Protein AF-0000000067928770 (afdb_homodimer)

InterPro domains:
  IPR001451 Hexapeptide repeat [PF00132] (132-166)
  IPR011004 Trimeric LpxA-like superfamily [SSF51161] (8-183)
  IPR018357 Hexapeptide transferase, conserved site [PS00101] (140-168)
  IPR024688 Maltose/galactoside acetyltransferase domain [PF12464] (8-59)
  IPR024688 Maltose/galactoside acetyltransferase domain [SM01266] (6-60)
  IPR051159 Hexapeptide-repeat containing acetyltransferases [PTHR23416] (3-182)

Secondary structure (DSSP, 8-state):
-PPPHHHHHHTT--EES--HHHHHHHHHHHHHHHHHHHS-HHHH-SS-HHHHHHSSEE-TT-EEPSSEEESSSTTEEE-TT-EE-TTEEEE-SS-EEE-TT-EE-TT-EEE-EEE-SSHHHHHTTEEEE--EEE-TT-EE-TT-EE-TT-EE-TT-EEPTT-EE-S-B-TT-EEETTTTEE----/-PPPHHHHHHTT--EES--HHHHHHHHHHHHHHHHHHHS-HHHH-SS-HHHHHHSSEE-TT-EEPSSEEES-STTEEE-TT-EE-TTEEEE-SS-EEE-TT-EE-TT-EEE-EEE-SSHHHHHTTEEEE--EEE-TT-EE-TT-EE-TT-EE-TT-EEPTT-EE-S-B-TT-EEETTTTEEPP--

Sequence (370 aa):
MTASERMKMAAGEWYTCIDDELEALRVTARDAVFEHNSLPPRQRGNIAPALRTLLGAMGEGARIEAPFHCAYGFNLFLGEGVFLNAGCTILDTAPVRIGKGTLLGPNVQIYCAEHHREATGRLAGLEIAKAVTIGDNAWIGGSAVILAGVSIGEGAIVGAGAVVTRDVPANTTVIGNPARAVTPRMTASERMKMAAGEWYTCIDDELEALRVTARDAVFEHNSLPPRQRGNIAPALRTLLGAMGEGARIEAPFHCAYGFNLFLGEGVFLNAGCTILDTAPVRIGKGTLLGPNVQIYCAEHHREATGRLAGLEIAKAVTIGDNAWIGGSAVILAGVSIGEGAIVGAGAVVTRDVPANTTVIGNPARAVTPR

Radius of gyration: 20.77 Å; Cα contacts (8 Å, |Δi|>4): 1064; chains: 2; bounding box: 49×71×44 Å

Solvent-accessible surface area (backbone atoms only — not comparable to full-atom values): 16774 Å² total; per-residue (Å²): 130,82,72,51,50,65,55,24,27,74,68,45,32,77,22,42,68,78,34,71,71,56,46,54,44,30,51,55,20,48,52,21,36,48,51,37,54,66,40,56,59,87,77,21,56,44,54,21,69,60,40,57,70,40,29,58,37,73,28,66,74,35,31,53,38,62,47,52,47,52,43,41,35,48,28,35,31,37,22,39,45,17,35,36,33,38,48,25,36,35,38,30,58,20,50,33,39,38,23,36,46,17,38,35,30,39,39,24,34,38,38,11,60,44,66,41,89,48,66,70,41,40,75,61,30,29,28,33,25,26,43,30,39,36,26,38,33,18,38,36,27,34,45,16,35,41,38,50,52,25,39,36,24,37,37,14,33,37,33,56,55,10,31,37,82,58,65,41,59,59,64,38,47,30,37,23,72,70,42,39,72,66,68,82,126,126,83,72,50,48,63,55,24,28,72,69,46,32,77,21,43,68,79,34,72,69,56,45,53,44,31,50,53,20,44,49,21,37,48,50,37,52,66,41,56,62,88,75,20,58,44,55,22,68,60,39,55,70,39,31,57,39,73,28,67,74,35,32,50,37,58,46,49,46,53,43,38,35,48,28,36,31,38,22,38,46,16,36,38,32,38,48,26,35,36,39,31,59,20,49,33,40,37,24,37,51,16,38,36,31,40,37,26,34,39,37,11,61,45,66,40,86,49,50,71,41,40,70,60,29,28,31,33,24,28,42,31,40,36,27,38,46,19,38,38,25,34,45,17,35,40,37,52,53,27,39,37,23,38,46,14,35,38,32,58,54,11,29,36,81,58,65,38,58,58,63,36,47,28,37,43,54,67,41,39,72,65,68,83,126

Structure (mmCIF, N/CA/C/O backbone):
data_AF-0000000067928770-model_v1
#
loop_
_entity.id
_entity.type
_entity.pdbx_description
1 polymer 'Maltose O-acetyltransferase'
#
loop_
_atom_site.group_PDB
_atom_site.id
_atom_site.type_symbol
_atom_site.label_atom_id
_atom_site.label_alt_id
_atom_site.label_comp_id
_atom_site.label_asym_id
_atom_site.label_entity_id
_atom_site.label_seq_id
_atom_site.pdbx_PDB_ins_code
_atom_site.Cartn_x
_atom_site.Cartn_y
_atom_site.Cartn_z
_atom_site.occupancy
_atom_site.B_iso_or_equiv
_atom_site.auth_seq_id
_atom_site.auth_comp_id
_atom_site.auth_asym_id
_atom_site.auth_atom_id
_atom_site.pdbx_PDB_model_num
ATOM 1 N N . MET A 1 1 ? 1.891 38.344 20.547 1 54.12 1 MET A N 1
ATOM 2 C CA . MET A 1 1 ? 2.643 37.875 19.375 1 54.12 1 MET A CA 1
ATOM 3 C C . MET A 1 1 ? 1.834 36.875 18.562 1 54.12 1 MET A C 1
ATOM 5 O O . MET A 1 1 ? 1.218 35.969 19.125 1 54.12 1 MET A O 1
ATOM 9 N N . THR A 1 2 ? 1.458 37.375 17.297 1 76.12 2 THR A N 1
ATOM 10 C CA . THR A 1 2 ? 0.533 36.594 16.469 1 76.12 2 THR A CA 1
ATOM 11 C C . THR A 1 2 ? 1.085 35.188 16.219 1 76.12 2 THR A C 1
ATOM 13 O O . THR A 1 2 ? 2.293 35 16.047 1 76.12 2 THR A O 1
ATOM 16 N N . ALA A 1 3 ? 0.344 34.25 16.594 1 90.44 3 ALA A N 1
ATOM 17 C CA . ALA A 1 3 ? 0.774 32.844 16.484 1 90.44 3 ALA A CA 1
ATOM 18 C C . ALA A 1 3 ? 1.326 32.562 15.102 1 90.44 3 ALA A C 1
ATOM 20 O O . ALA A 1 3 ? 0.759 32.969 14.094 1 90.44 3 ALA A O 1
ATOM 21 N N . SER A 1 4 ? 2.561 32.062 15.016 1 95.69 4 SER A N 1
ATOM 22 C CA . SER A 1 4 ? 3.121 31.656 13.734 1 95.69 4 SER A CA 1
ATOM 23 C C . SER A 1 4 ? 2.205 30.656 13.023 1 95.69 4 SER A C 1
ATOM 25 O O . SER A 1 4 ? 1.282 30.109 13.633 1 95.69 4 SER A O 1
ATOM 27 N N . GLU A 1 5 ? 2.365 30.516 11.703 1 97.38 5 GLU A N 1
ATOM 28 C CA . GLU A 1 5 ? 1.559 29.547 10.961 1 97.38 5 GLU A CA 1
ATOM 29 C C . GLU A 1 5 ? 1.767 28.141 11.492 1 97.38 5 GLU A C 1
ATOM 31 O O . GLU A 1 5 ? 0.831 27.328 11.516 1 97.38 5 GLU A O 1
ATOM 36 N N . ARG A 1 6 ? 2.992 27.891 11.898 1 96.88 6 ARG A N 1
ATOM 37 C CA . ARG A 1 6 ? 3.27 26.578 12.492 1 96.88 6 ARG A CA 1
ATOM 38 C C . ARG A 1 6 ? 2.455 26.375 13.766 1 96.88 6 ARG A C 1
ATOM 40 O O . ARG A 1 6 ? 1.929 25.281 14 1 96.88 6 ARG A O 1
ATOM 47 N N . MET A 1 7 ? 2.395 27.359 14.625 1 97.44 7 MET A N 1
ATOM 48 C CA . MET A 1 7 ? 1.644 27.281 15.875 1 97.44 7 MET A CA 1
ATOM 49 C C . MET A 1 7 ? 0.156 27.078 15.602 1 97.44 7 MET A C 1
ATOM 51 O O . MET A 1 7 ? -0.503 26.297 16.281 1 97.44 7 MET A O 1
ATOM 55 N N . LYS A 1 8 ? -0.317 27.812 14.609 1 97.44 8 LYS A N 1
ATOM 56 C CA . LYS A 1 8 ? -1.713 27.641 14.219 1 97.44 8 LYS A CA 1
ATOM 57 C C . LYS A 1 8 ? -1.979 26.219 13.727 1 97.44 8 LYS A C 1
ATOM 59 O O . LYS A 1 8 ? -2.988 25.609 14.094 1 97.44 8 LYS A O 1
ATOM 64 N N . MET A 1 9 ? -1.079 25.703 12.852 1 97.5 9 MET A N 1
ATOM 65 C CA . MET A 1 9 ? -1.179 24.344 12.359 1 97.5 9 MET A CA 1
ATOM 66 C C . MET A 1 9 ? -1.264 23.344 13.516 1 97.5 9 MET A C 1
ATOM 68 O O . MET A 1 9 ? -2.154 22.5 13.547 1 97.5 9 MET A O 1
ATOM 72 N N . ALA A 1 10 ? -0.423 23.516 14.516 1 97.06 10 ALA A N 1
ATOM 73 C CA . ALA A 1 10 ? -0.341 22.594 15.648 1 97.06 10 ALA A CA 1
ATOM 74 C C . ALA A 1 10 ? -1.602 22.672 16.5 1 97.06 10 ALA A C 1
ATOM 76 O O . ALA A 1 10 ? -2.021 21.672 17.094 1 97.06 10 ALA A O 1
ATOM 77 N N . ALA A 1 11 ? -2.211 23.797 16.5 1 96.62 11 ALA A N 1
ATOM 78 C CA . ALA A 1 11 ? -3.371 24.031 17.359 1 96.62 11 ALA A CA 1
ATOM 79 C C . ALA A 1 11 ? -4.664 23.625 16.656 1 96.62 11 ALA A C 1
ATOM 81 O O . ALA A 1 11 ? -5.746 23.688 17.25 1 96.62 11 ALA A O 1
ATOM 82 N N . GLY A 1 12 ? -4.535 23.203 15.375 1 96.25 12 GLY A N 1
ATOM 83 C CA . GLY A 1 12 ? -5.727 22.844 14.617 1 96.25 12 GLY A CA 1
ATOM 84 C C . GLY A 1 12 ? -6.527 24.047 14.172 1 96.25 12 GLY A C 1
ATOM 85 O O . GLY A 1 12 ? -7.742 23.969 13.984 1 96.25 12 GLY A O 1
ATOM 86 N N . GLU A 1 13 ? -5.914 25.188 14.141 1 96.31 13 GLU A N 1
ATOM 87 C CA . GLU A 1 13 ? -6.523 26.422 13.648 1 96.31 13 GLU A CA 1
ATOM 88 C C . GLU A 1 13 ? -6.242 26.609 12.156 1 96.31 13 GLU A C 1
ATOM 90 O O . GLU A 1 13 ? -5.359 25.953 11.594 1 96.31 13 GLU A O 1
ATOM 95 N N . TRP A 1 14 ? -7.035 27.484 11.547 1 95.56 14 TRP A N 1
ATOM 96 C CA . TRP A 1 14 ? -6.746 27.828 10.164 1 95.56 14 TRP A CA 1
ATOM 97 C C . TRP A 1 14 ? -5.359 28.438 10.031 1 95.56 14 TRP A C 1
ATOM 99 O O . TRP A 1 14 ? -4.984 29.312 10.812 1 95.56 14 TRP A O 1
ATOM 109 N N . TYR A 1 15 ? -4.586 27.969 9.125 1 97.44 15 TYR A N 1
ATOM 110 C CA . TYR A 1 15 ? -3.25 28.469 8.812 1 97.44 15 TYR A CA 1
ATOM 111 C C . TYR A 1 15 ? -3.012 28.5 7.309 1 97.44 15 TYR A C 1
ATOM 113 O O . TYR A 1 15 ? -3.787 27.922 6.543 1 97.44 15 TYR A O 1
ATOM 121 N N . THR A 1 16 ? -2.041 29.266 6.863 1 97.06 16 THR A N 1
ATOM 122 C CA . THR A 1 16 ? -1.638 29.172 5.461 1 97.06 16 THR A CA 1
ATOM 123 C C . THR A 1 16 ? -0.44 28.25 5.301 1 97.06 16 THR A C 1
ATOM 125 O O . THR A 1 16 ? 0.526 28.328 6.062 1 97.06 16 THR A O 1
ATOM 128 N N . CYS A 1 17 ? -0.54 27.359 4.371 1 96.19 17 CYS A N 1
ATOM 129 C CA . CYS A 1 17 ? 0.546 26.406 4.137 1 96.19 17 CYS A CA 1
ATOM 130 C C . CYS A 1 17 ? 1.666 27.047 3.328 1 96.19 17 CYS A C 1
ATOM 132 O O . CYS A 1 17 ? 2.748 26.484 3.193 1 96.19 17 CYS A O 1
ATOM 134 N N . ILE A 1 18 ? 1.354 28.203 2.814 1 96.5 18 ILE A N 1
ATOM 135 C CA . ILE A 1 18 ? 2.369 28.984 2.123 1 96.5 18 ILE A CA 1
ATOM 136 C C . ILE A 1 18 ? 3.133 29.844 3.129 1 96.5 18 ILE A C 1
ATOM 138 O O . ILE A 1 18 ? 2.816 31.031 3.318 1 96.5 18 ILE A O 1
ATOM 142 N N . ASP A 1 19 ? 3.975 29.328 3.857 1 96.94 19 ASP A N 1
ATOM 143 C CA . ASP A 1 19 ? 4.738 29.922 4.957 1 96.94 19 ASP A CA 1
ATOM 144 C C . ASP A 1 19 ? 6.184 29.438 4.941 1 96.94 19 ASP A C 1
ATOM 146 O O . ASP A 1 19 ? 6.445 28.234 4.77 1 96.94 19 ASP A O 1
ATOM 150 N N . ASP A 1 20 ? 7.156 30.375 5.082 1 97.62 20 ASP A N 1
ATOM 151 C CA . ASP A 1 20 ? 8.578 30.062 4.949 1 97.62 20 ASP A CA 1
ATOM 152 C C . ASP A 1 20 ? 9.016 29.016 5.973 1 97.62 20 ASP A C 1
ATOM 154 O O . ASP A 1 20 ? 9.812 28.141 5.664 1 97.62 20 ASP A O 1
ATOM 158 N N . GLU A 1 21 ? 8.562 29.219 7.16 1 97.88 21 GLU A N 1
ATOM 159 C CA . GLU A 1 21 ? 8.922 28.266 8.203 1 97.88 21 GLU A CA 1
ATOM 160 C C . GLU A 1 21 ? 8.406 26.859 7.863 1 97.88 21 GLU A C 1
ATOM 162 O O . GLU A 1 21 ? 9.148 25.875 7.977 1 97.88 21 GLU A O 1
ATOM 167 N N . LEU A 1 22 ? 7.188 26.734 7.496 1 98.12 22 LEU A N 1
ATOM 168 C CA . LEU A 1 22 ? 6.59 25.453 7.137 1 98.12 22 LEU A CA 1
ATOM 169 C C . LEU A 1 22 ? 7.266 24.859 5.902 1 98.12 22 LEU A C 1
ATOM 171 O O . LEU A 1 22 ? 7.469 23.641 5.816 1 98.12 22 LEU A O 1
ATOM 175 N N . GLU A 1 23 ? 7.582 25.703 4.953 1 98.25 23 GLU A N 1
ATOM 176 C CA . GLU A 1 23 ? 8.297 25.25 3.764 1 98.25 23 GLU A CA 1
ATOM 177 C C . GLU A 1 23 ? 9.648 24.656 4.133 1 98.25 23 GLU A C 1
ATOM 179 O O . GLU A 1 23 ? 10.047 23.625 3.59 1 98.25 23 GLU A O 1
ATOM 184 N N . ALA A 1 24 ? 10.336 25.328 5.004 1 98.56 24 ALA A N 1
ATOM 185 C CA . ALA A 1 24 ? 11.641 24.828 5.438 1 98.56 24 ALA A CA 1
ATOM 186 C C . ALA A 1 24 ? 11.508 23.438 6.066 1 98.56 24 ALA A C 1
ATOM 188 O O . ALA A 1 24 ? 12.359 22.578 5.859 1 98.56 24 ALA A O 1
ATOM 189 N N . LEU A 1 25 ? 10.484 23.234 6.871 1 98.56 25 LEU A N 1
ATOM 190 C CA . LEU A 1 25 ? 10.227 21.938 7.488 1 98.56 25 LEU A CA 1
ATOM 191 C C . LEU A 1 25 ? 9.906 20.891 6.43 1 98.56 25 LEU A C 1
ATOM 193 O O . LEU A 1 25 ? 10.367 19.75 6.52 1 98.56 25 LEU A O 1
ATOM 197 N N . ARG A 1 26 ? 9.172 21.219 5.398 1 98.69 26 ARG A N 1
ATOM 198 C CA . ARG A 1 26 ? 8.82 20.281 4.332 1 98.69 26 ARG A CA 1
ATOM 199 C C . ARG A 1 26 ? 10.047 19.922 3.492 1 98.69 26 ARG A C 1
ATOM 201 O O . ARG A 1 26 ? 10.172 18.797 3.01 1 98.69 26 ARG A O 1
ATOM 208 N N . VAL A 1 27 ? 10.938 20.906 3.266 1 98.75 27 VAL A N 1
ATOM 209 C CA . VAL A 1 27 ? 12.172 20.656 2.533 1 98.75 27 VAL A CA 1
ATOM 210 C C . VAL A 1 27 ? 13.008 19.625 3.281 1 98.75 27 VAL A C 1
ATOM 212 O O . VAL A 1 27 ? 13.547 18.688 2.676 1 98.75 27 VAL A O 1
ATOM 215 N N . THR A 1 28 ? 13.078 19.797 4.629 1 98.75 28 THR A N 1
ATOM 216 C CA . THR A 1 28 ? 13.797 18.828 5.453 1 98.75 28 THR A CA 1
ATOM 217 C C . THR A 1 28 ? 13.195 17.438 5.297 1 98.75 28 THR A C 1
ATOM 219 O O . THR A 1 28 ? 13.93 16.453 5.16 1 98.75 28 THR A O 1
ATOM 222 N N . ALA A 1 29 ? 11.906 17.391 5.281 1 98.88 29 ALA A N 1
ATOM 223 C CA . ALA A 1 29 ? 11.211 16.109 5.129 1 98.88 29 ALA A CA 1
ATOM 224 C C . ALA A 1 29 ? 11.453 15.516 3.744 1 98.88 29 ALA A C 1
ATOM 226 O O . ALA A 1 29 ? 11.68 14.305 3.613 1 98.88 29 ALA A O 1
ATOM 227 N N . ARG A 1 30 ? 11.398 16.328 2.711 1 98.81 30 ARG A N 1
ATOM 228 C CA . ARG A 1 30 ? 11.625 15.859 1.35 1 98.81 30 ARG A CA 1
ATOM 229 C C . ARG A 1 30 ? 13.016 15.242 1.213 1 98.81 30 ARG A C 1
ATOM 231 O O . ARG A 1 30 ? 13.188 14.219 0.542 1 98.81 30 ARG A O 1
ATOM 238 N N . ASP A 1 31 ? 13.977 15.852 1.816 1 98.81 31 ASP A N 1
ATOM 239 C CA . ASP A 1 31 ? 15.336 15.328 1.779 1 98.81 31 ASP A CA 1
ATOM 240 C C . ASP A 1 31 ? 15.422 13.969 2.469 1 98.81 31 ASP A C 1
ATOM 242 O O . ASP A 1 31 ? 16.047 13.047 1.954 1 98.81 31 ASP A O 1
ATOM 246 N N . ALA A 1 32 ? 14.797 13.883 3.629 1 98.88 32 ALA A N 1
ATOM 247 C CA . ALA A 1 32 ? 14.805 12.625 4.379 1 98.88 32 ALA A CA 1
ATOM 248 C C . ALA A 1 32 ? 14.086 11.523 3.613 1 98.88 32 ALA A C 1
ATOM 250 O O . ALA A 1 32 ? 14.547 10.383 3.572 1 98.88 32 ALA A O 1
ATOM 251 N N . VAL A 1 33 ? 12.961 11.883 3.035 1 98.88 33 VAL A N 1
ATOM 252 C CA . VAL A 1 33 ? 12.18 10.938 2.244 1 98.88 33 VAL A CA 1
ATOM 253 C C . VAL A 1 33 ? 12.984 10.492 1.023 1 98.88 33 VAL A C 1
ATOM 255 O O . VAL A 1 33 ? 13 9.312 0.68 1 98.88 33 VAL A O 1
ATOM 258 N N . PHE A 1 34 ? 13.633 11.445 0.418 1 98.75 34 PHE A N 1
ATOM 259 C CA . PHE A 1 34 ? 14.469 11.125 -0.729 1 98.75 34 PHE A CA 1
ATOM 260 C C . PHE A 1 34 ? 15.555 10.125 -0.344 1 98.75 34 PHE A C 1
ATOM 262 O O . PHE A 1 34 ? 15.773 9.141 -1.05 1 98.75 34 PHE A O 1
ATOM 269 N N . GLU A 1 35 ? 16.234 10.352 0.708 1 98.69 35 GLU A N 1
ATOM 270 C CA . GLU A 1 35 ? 17.25 9.422 1.179 1 98.69 35 GLU A CA 1
ATOM 271 C C . GLU A 1 35 ? 16.656 8.031 1.398 1 98.69 35 GLU A C 1
ATOM 273 O O . GLU A 1 35 ? 17.219 7.031 0.958 1 98.69 35 GLU A O 1
ATOM 278 N N . HIS A 1 36 ? 15.547 7.977 2.084 1 98.75 36 HIS A N 1
ATOM 279 C CA . HIS A 1 36 ? 14.891 6.711 2.395 1 98.75 36 HIS A CA 1
ATOM 280 C C . HIS A 1 36 ? 14.578 5.93 1.123 1 98.75 36 HIS A C 1
ATOM 282 O O . HIS A 1 36 ? 14.82 4.727 1.054 1 98.75 36 HIS A O 1
ATOM 288 N N . ASN A 1 37 ? 14.125 6.605 0.149 1 98.31 37 ASN A N 1
ATOM 289 C CA . ASN A 1 37 ? 13.664 5.965 -1.077 1 98.31 37 ASN A CA 1
ATOM 290 C C . ASN A 1 37 ? 14.828 5.617 -2 1 98.31 37 ASN A C 1
ATOM 292 O O . ASN A 1 37 ? 14.695 4.766 -2.883 1 98.31 37 ASN A O 1
ATOM 296 N N . SER A 1 38 ? 15.953 6.281 -1.814 1 97.81 38 SER A N 1
ATOM 297 C CA . SER A 1 38 ? 17.062 6.141 -2.764 1 97.81 38 SER A CA 1
ATOM 298 C C . SER A 1 38 ? 18.125 5.184 -2.242 1 97.81 38 SER A C 1
ATOM 300 O O . SER A 1 38 ? 18.984 4.727 -3 1 97.81 38 SER A O 1
ATOM 302 N N . LEU A 1 39 ? 18.141 4.863 -0.967 1 97.75 39 LEU A N 1
ATOM 303 C CA . LEU A 1 39 ? 19.109 3.924 -0.405 1 97.75 39 LEU A CA 1
ATOM 304 C C . LEU A 1 39 ? 18.75 2.49 -0.784 1 97.75 39 LEU A C 1
ATOM 306 O O . LEU A 1 39 ? 17.578 2.104 -0.738 1 97.75 39 LEU A O 1
ATOM 310 N N . PRO A 1 40 ? 19.812 1.725 -1.185 1 97 40 PRO A N 1
ATOM 311 C CA . PRO A 1 40 ? 19.547 0.292 -1.327 1 97 40 PRO A CA 1
ATOM 312 C C . PRO A 1 40 ? 18.938 -0.322 -0.074 1 97 40 PRO A C 1
ATOM 314 O O . PRO A 1 40 ? 19.281 0.067 1.044 1 97 40 PRO A O 1
ATOM 317 N N . PRO A 1 41 ? 18.062 -1.306 -0.307 1 96.56 41 PRO A N 1
ATOM 318 C CA . PRO A 1 41 ? 17.297 -1.845 0.812 1 96.56 41 PRO A CA 1
ATOM 319 C C . PRO A 1 41 ? 18.172 -2.303 1.974 1 96.56 41 PRO A C 1
ATOM 321 O O . PRO A 1 41 ? 17.844 -2.059 3.137 1 96.56 41 PRO A O 1
ATOM 324 N N . ARG A 1 42 ? 19.25 -2.906 1.735 1 95.75 42 ARG A N 1
ATOM 325 C CA . ARG A 1 42 ? 20.109 -3.434 2.793 1 95.75 42 ARG A CA 1
ATOM 326 C C . ARG A 1 42 ? 20.781 -2.303 3.555 1 95.75 42 ARG A C 1
ATOM 328 O O . ARG A 1 42 ? 21.141 -2.463 4.723 1 95.75 42 ARG A O 1
ATOM 335 N N . GLN A 1 43 ? 21.016 -1.183 2.91 1 95.94 43 GLN A N 1
ATOM 336 C CA . GLN A 1 43 ? 21.594 -0.005 3.545 1 95.94 43 GLN A CA 1
ATOM 337 C C . GLN A 1 43 ? 20.531 0.817 4.262 1 95.94 43 GLN A C 1
ATOM 339 O O . GLN A 1 43 ? 20.797 1.417 5.305 1 95.94 43 GLN A O 1
ATOM 344 N N . ARG A 1 44 ? 19.328 0.857 3.729 1 97.12 44 ARG A N 1
ATOM 345 C CA . ARG A 1 44 ? 18.203 1.61 4.297 1 97.12 44 ARG A CA 1
ATOM 346 C C . ARG A 1 44 ? 17.812 1.052 5.656 1 97.12 44 ARG A C 1
ATOM 348 O O . ARG A 1 44 ? 17.516 1.811 6.586 1 97.12 44 ARG A O 1
ATOM 355 N N . GLY A 1 45 ? 17.828 -0.312 5.793 1 95.88 45 GLY A N 1
ATOM 356 C CA . GLY A 1 45 ? 17.266 -0.937 6.98 1 95.88 45 GLY A CA 1
ATOM 357 C C . GLY A 1 45 ? 15.766 -0.736 7.117 1 95.88 45 GLY A C 1
ATOM 358 O O . GLY A 1 45 ? 15.055 -0.62 6.113 1 95.88 45 GLY A O 1
ATOM 359 N N . ASN A 1 46 ? 15.352 -0.782 8.359 1 97.38 46 ASN A N 1
ATOM 360 C CA . ASN A 1 46 ? 13.922 -0.619 8.602 1 97.38 46 ASN A CA 1
ATOM 361 C C . ASN A 1 46 ? 13.445 0.783 8.227 1 97.38 46 ASN A C 1
ATOM 363 O O . ASN A 1 46 ? 12.352 0.948 7.684 1 97.38 46 ASN A O 1
ATOM 367 N N . ILE A 1 47 ? 14.219 1.761 8.555 1 98.44 47 ILE A N 1
ATOM 368 C CA . ILE A 1 47 ? 14 3.172 8.258 1 98.44 47 ILE A CA 1
ATOM 369 C C . ILE A 1 47 ? 15.344 3.877 8.078 1 98.44 47 ILE A C 1
ATOM 371 O O . ILE A 1 47 ? 16.25 3.703 8.898 1 98.44 47 ILE A O 1
ATOM 375 N N . ALA A 1 48 ? 15.477 4.668 7.027 1 98.56 48 ALA A N 1
ATOM 376 C CA . ALA A 1 48 ? 16.734 5.375 6.781 1 98.56 48 ALA A CA 1
ATOM 377 C C . ALA A 1 48 ? 17.031 6.352 7.914 1 98.56 48 ALA A C 1
ATOM 379 O O . ALA A 1 48 ? 16.125 6.914 8.523 1 98.56 48 ALA A O 1
ATOM 380 N N . PRO A 1 49 ? 18.312 6.648 8.164 1 98.06 49 PRO A N 1
ATOM 381 C CA . PRO A 1 49 ? 18.734 7.445 9.32 1 98.06 49 PRO A CA 1
ATOM 382 C C . PRO A 1 49 ? 18.094 8.828 9.352 1 98.06 49 PRO A C 1
ATOM 384 O O . PRO A 1 49 ? 17.594 9.266 10.391 1 98.06 49 PRO A O 1
ATOM 387 N N . ALA A 1 50 ? 18.078 9.516 8.211 1 98.56 50 ALA A N 1
ATOM 388 C CA . ALA A 1 50 ? 17.531 10.867 8.203 1 98.56 50 ALA A CA 1
ATOM 389 C C . ALA A 1 50 ? 16.047 10.859 8.523 1 98.56 50 ALA A C 1
ATOM 391 O O . ALA A 1 50 ? 15.547 11.734 9.242 1 98.56 50 ALA A O 1
ATOM 392 N N . LEU A 1 51 ? 15.281 9.883 7.984 1 98.75 51 LEU A N 1
ATOM 393 C CA . LEU A 1 51 ? 13.852 9.773 8.25 1 98.75 51 LEU A CA 1
ATOM 394 C C . LEU A 1 51 ? 13.602 9.375 9.703 1 98.75 51 LEU A C 1
ATOM 396 O O . LEU A 1 51 ? 12.703 9.922 10.352 1 98.75 51 LEU A O 1
ATOM 400 N N . ARG A 1 52 ? 14.391 8.492 10.172 1 98.38 52 ARG A N 1
ATOM 401 C CA . ARG A 1 52 ? 14.297 8.07 11.57 1 98.38 52 ARG A CA 1
ATOM 402 C C . ARG A 1 52 ? 14.445 9.258 12.516 1 98.38 52 ARG A C 1
ATOM 404 O O . ARG A 1 52 ? 13.695 9.383 13.484 1 98.38 52 ARG A O 1
ATOM 411 N N . THR A 1 53 ? 15.414 10.094 12.219 1 98.12 53 THR A N 1
ATOM 412 C CA . THR A 1 53 ? 15.695 11.258 13.039 1 98.12 53 THR A CA 1
ATOM 413 C C . THR A 1 53 ? 14.539 12.258 12.984 1 98.12 53 THR A C 1
ATOM 415 O O . THR A 1 53 ? 14.266 12.945 13.969 1 98.12 53 THR A O 1
ATOM 418 N N . LEU A 1 54 ? 13.852 12.258 11.922 1 98.38 54 LEU A N 1
ATOM 419 C CA . LEU A 1 54 ? 12.805 13.242 11.672 1 98.38 54 LEU A CA 1
ATOM 420 C C . LEU A 1 54 ? 11.508 12.844 12.375 1 98.38 54 LEU A C 1
ATOM 422 O O . LEU A 1 54 ? 10.719 13.703 12.758 1 98.38 54 LEU A O 1
ATOM 426 N N . LEU A 1 55 ? 11.219 11.531 12.539 1 98.75 55 LEU A N 1
ATOM 427 C CA . LEU A 1 55 ? 9.961 11.023 13.07 1 98.75 55 LEU A CA 1
ATOM 428 C C . LEU A 1 55 ? 9.758 11.469 14.516 1 98.75 55 LEU A C 1
ATOM 430 O O . LEU A 1 55 ? 10.719 11.578 15.273 1 98.75 55 LEU A O 1
ATOM 434 N N . GLY A 1 56 ? 8.477 11.719 14.844 1 98.69 56 GLY A N 1
ATOM 435 C CA . GLY A 1 56 ? 8.164 12.086 16.219 1 98.69 56 GLY A CA 1
ATOM 436 C C . GLY A 1 56 ? 8.484 10.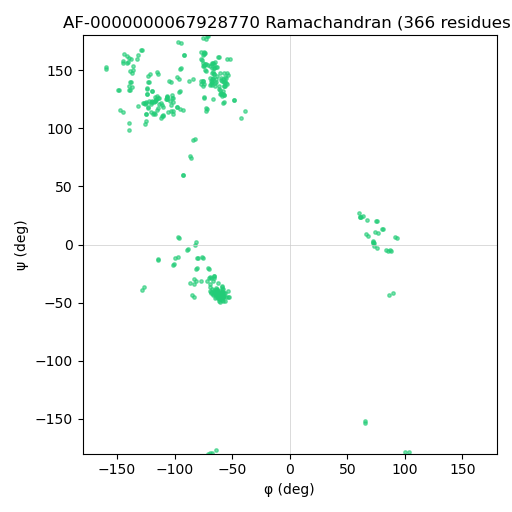992 17.219 1 98.69 56 GLY A C 1
ATOM 437 O O . GLY A 1 56 ? 8.906 11.273 18.328 1 98.69 56 GLY A O 1
ATOM 438 N N . ALA A 1 57 ? 8.195 9.797 16.797 1 98.38 57 ALA A N 1
ATOM 439 C CA . ALA A 1 57 ? 8.523 8.617 17.594 1 98.38 57 ALA A CA 1
ATOM 440 C C . ALA A 1 57 ? 8.555 7.359 16.734 1 98.38 57 ALA A C 1
ATOM 442 O O . ALA A 1 57 ? 7.883 7.297 15.703 1 98.38 57 ALA A O 1
ATOM 443 N N . MET A 1 58 ? 9.328 6.449 17.188 1 97.56 58 MET A N 1
ATOM 444 C CA . MET A 1 58 ? 9.445 5.156 16.516 1 97.56 58 MET A CA 1
ATOM 445 C C . MET A 1 58 ? 9.695 4.043 17.531 1 97.56 58 MET A C 1
ATOM 447 O O . MET A 1 58 ? 10.719 4.031 18.219 1 97.56 58 MET A O 1
ATOM 451 N N . GLY A 1 59 ? 8.758 3.195 17.594 1 97.94 59 GLY A N 1
ATOM 452 C CA . GLY A 1 59 ? 8.938 2.045 18.469 1 97.94 59 GLY A CA 1
ATOM 453 C C . GLY A 1 59 ? 9.883 1.009 17.891 1 97.94 59 GLY A C 1
ATOM 454 O O . GLY A 1 59 ? 10.164 1.012 16.688 1 97.94 59 GLY A O 1
ATOM 455 N N . GLU A 1 60 ? 10.352 0.134 18.75 1 97.38 60 GLU A N 1
ATOM 456 C CA . GLU A 1 60 ? 11.258 -0.938 18.344 1 97.38 60 GLU A CA 1
ATOM 457 C C . GLU A 1 60 ? 10.625 -1.808 17.266 1 97.38 60 GLU A C 1
ATOM 459 O O . GLU A 1 60 ? 9.453 -2.178 17.359 1 97.38 60 GLU A O 1
ATOM 464 N N . GLY A 1 61 ? 11.43 -2.043 16.203 1 96.69 61 GLY A N 1
ATOM 465 C CA . GLY A 1 61 ? 10.992 -2.975 15.18 1 96.69 61 GLY A CA 1
ATOM 466 C C . GLY A 1 61 ? 10.078 -2.34 14.148 1 96.69 61 GLY A C 1
ATOM 467 O O . GLY A 1 61 ? 9.617 -3.01 13.227 1 96.69 61 GLY A O 1
ATOM 468 N N . ALA A 1 62 ? 9.703 -1.08 14.32 1 98.19 62 ALA A N 1
ATOM 469 C CA . ALA A 1 62 ? 8.914 -0.396 13.297 1 98.19 62 ALA A CA 1
ATOM 470 C C . ALA A 1 62 ? 9.656 -0.367 11.961 1 98.19 62 ALA A C 1
ATOM 472 O O . ALA A 1 62 ? 10.883 -0.229 11.93 1 98.19 62 ALA A O 1
ATOM 473 N N . ARG A 1 63 ? 8.914 -0.554 10.938 1 98.12 63 ARG A N 1
ATOM 474 C CA . ARG A 1 63 ? 9.508 -0.622 9.602 1 98.12 63 ARG A CA 1
ATOM 475 C C . ARG A 1 63 ? 8.68 0.172 8.594 1 98.12 63 ARG A C 1
ATOM 477 O O . ARG A 1 63 ? 7.445 0.122 8.617 1 98.12 63 ARG A O 1
ATOM 484 N N . ILE A 1 64 ? 9.305 0.96 7.727 1 98.81 64 ILE A N 1
ATOM 485 C CA . ILE A 1 64 ? 8.711 1.665 6.594 1 98.81 64 ILE A CA 1
ATOM 486 C C . ILE A 1 64 ? 9.359 1.187 5.297 1 98.81 64 ILE A C 1
ATOM 488 O O . ILE A 1 64 ? 10.539 1.449 5.047 1 98.81 64 ILE A O 1
ATOM 492 N N . GLU A 1 65 ? 8.594 0.5 4.48 1 98.25 65 GLU A N 1
ATOM 493 C CA . GLU A 1 65 ? 9.078 0.072 3.172 1 98.25 65 GLU A CA 1
ATOM 494 C C . GLU A 1 65 ? 9.141 1.242 2.195 1 98.25 65 GLU A C 1
ATOM 496 O O . GLU A 1 65 ? 8.445 2.248 2.381 1 98.25 65 GLU A O 1
ATOM 501 N N . ALA A 1 66 ? 10.023 1.149 1.208 1 98 66 ALA A N 1
ATOM 502 C CA . ALA A 1 66 ? 10.117 2.139 0.137 1 98 66 ALA A CA 1
ATOM 503 C C . ALA A 1 66 ? 9.312 1.695 -1.085 1 98 66 ALA A C 1
ATOM 505 O O . ALA A 1 66 ? 9.203 0.499 -1.359 1 98 66 ALA A O 1
ATOM 506 N N . PRO A 1 67 ? 8.781 2.621 -1.887 1 98 67 PRO A N 1
ATOM 507 C CA . PRO A 1 67 ? 8.852 4.059 -1.613 1 98 67 PRO A CA 1
ATOM 508 C C . PRO A 1 67 ? 7.898 4.492 -0.5 1 98 67 PRO A C 1
ATOM 510 O O . PRO A 1 67 ? 7.008 3.732 -0.112 1 98 67 PRO A O 1
ATOM 513 N N . PHE A 1 68 ? 8.18 5.566 0.182 1 98.88 68 PHE A N 1
ATOM 514 C CA . PHE A 1 68 ? 7.383 6.203 1.223 1 98.88 68 PHE A CA 1
ATOM 515 C C . PHE A 1 68 ? 7.375 7.715 1.048 1 98.88 68 PHE A C 1
ATOM 517 O O . PHE A 1 68 ? 8.32 8.289 0.496 1 98.88 68 PHE A O 1
ATOM 524 N N . HIS A 1 69 ? 6.219 8.336 1.45 1 98.88 69 HIS A N 1
ATOM 525 C CA . HIS A 1 69 ? 6.164 9.797 1.433 1 98.88 69 HIS A CA 1
ATOM 526 C C . HIS A 1 69 ? 5.477 10.336 2.682 1 98.88 69 HIS A C 1
ATOM 528 O O . HIS A 1 69 ? 4.457 9.797 3.117 1 98.88 69 HIS A O 1
ATOM 534 N N . CYS A 1 70 ? 6.004 11.414 3.236 1 98.88 70 CYS A N 1
ATOM 535 C CA . CYS A 1 70 ? 5.32 12.203 4.258 1 98.88 70 CYS A CA 1
ATOM 536 C C . CYS A 1 70 ? 5.57 13.688 4.059 1 98.88 70 CYS A C 1
ATOM 538 O O . CYS A 1 70 ? 6.492 14.078 3.344 1 98.88 70 CYS A O 1
ATOM 540 N N . ALA A 1 71 ? 4.789 14.531 4.637 1 98.69 71 ALA A N 1
ATOM 541 C CA . ALA A 1 71 ? 4.883 15.977 4.445 1 98.69 71 ALA A CA 1
ATOM 542 C C . ALA A 1 71 ? 5.941 16.578 5.363 1 98.69 71 ALA A C 1
ATOM 544 O O . ALA A 1 71 ? 6.715 17.453 4.941 1 98.69 71 ALA A O 1
ATOM 545 N N . TYR A 1 72 ? 5.938 16.156 6.672 1 98.75 72 TYR A N 1
ATOM 546 C CA . TYR A 1 72 ? 6.797 16.812 7.656 1 98.75 72 TYR A CA 1
ATOM 547 C C . TYR A 1 72 ? 7.656 15.781 8.391 1 98.75 72 TYR A C 1
ATOM 549 O O . TYR A 1 72 ? 8.797 16.062 8.75 1 98.75 72 TYR A O 1
ATOM 557 N N . GLY A 1 73 ? 7.098 14.617 8.648 1 98.75 73 GLY A N 1
ATOM 558 C CA . GLY A 1 73 ? 7.816 13.57 9.359 1 98.75 73 GLY A CA 1
ATOM 559 C C . GLY A 1 73 ? 7.707 13.68 10.867 1 98.75 73 GLY A C 1
ATOM 560 O O . GLY A 1 73 ? 7.406 12.703 11.547 1 98.75 73 GLY A O 1
ATOM 561 N N . PHE A 1 74 ? 7.828 14.852 11.422 1 98.62 74 PHE A N 1
ATOM 5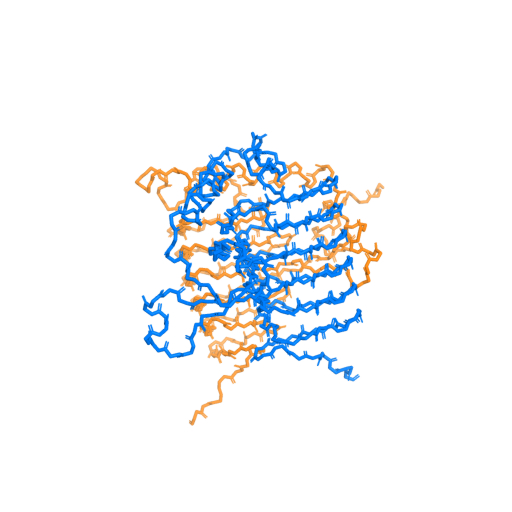62 C CA . PHE A 1 74 ? 7.938 15.016 12.867 1 98.62 74 PHE A CA 1
ATOM 563 C C . PHE A 1 74 ? 6.586 14.812 13.539 1 98.62 74 PHE A C 1
ATOM 565 O O . PHE A 1 74 ? 6.512 14.672 14.758 1 98.62 74 PHE A O 1
ATOM 572 N N . ASN A 1 75 ? 5.48 14.75 12.781 1 98.81 75 ASN A N 1
ATOM 573 C CA . ASN A 1 75 ? 4.156 14.492 13.336 1 98.81 75 ASN A CA 1
ATOM 574 C C . ASN A 1 75 ? 3.779 13.016 13.227 1 98.81 75 ASN A C 1
ATOM 576 O O . ASN A 1 75 ? 2.646 12.641 13.531 1 98.81 75 ASN A O 1
ATOM 580 N N . LEU A 1 76 ? 4.68 12.172 12.789 1 98.88 76 LEU A N 1
ATOM 581 C CA . LEU A 1 76 ? 4.43 10.742 12.641 1 98.88 76 LEU A CA 1
ATOM 582 C C . LEU A 1 76 ? 4.965 9.977 13.844 1 98.88 76 LEU A C 1
ATOM 584 O O . LEU A 1 76 ? 6.164 10.031 14.141 1 98.88 76 LEU A O 1
ATOM 588 N N . PHE A 1 77 ? 4.113 9.305 14.562 1 98.94 77 PHE A N 1
ATOM 589 C CA . PHE A 1 77 ? 4.438 8.508 15.734 1 98.94 77 PHE A CA 1
ATOM 590 C C . PHE A 1 77 ? 4.102 7.035 15.5 1 98.94 77 PHE A C 1
ATOM 592 O O . PHE A 1 77 ? 2.93 6.672 15.414 1 98.94 77 PHE A O 1
ATOM 599 N N . LEU A 1 78 ? 5.105 6.199 15.43 1 98.88 78 LEU A N 1
ATOM 600 C CA . LEU A 1 78 ? 4.945 4.773 15.164 1 98.88 78 LEU A CA 1
ATOM 601 C C . LEU A 1 78 ? 5.184 3.959 16.438 1 98.88 78 LEU A C 1
ATOM 603 O O . LEU A 1 78 ? 6.207 4.129 17.094 1 98.88 78 LEU A O 1
ATOM 607 N N . GLY A 1 79 ? 4.223 3.094 16.75 1 98.62 79 GLY A N 1
ATOM 608 C CA . GLY A 1 79 ? 4.398 2.176 17.859 1 98.62 79 GLY A CA 1
ATOM 609 C C . GLY A 1 79 ? 5.332 1.024 17.547 1 98.62 79 GLY A C 1
ATOM 610 O O . GLY A 1 79 ? 5.859 0.933 16.438 1 98.62 79 GLY A O 1
ATOM 611 N N . GLU A 1 80 ? 5.559 0.162 18.562 1 98.06 80 GLU A N 1
ATOM 612 C CA . GLU A 1 80 ? 6.406 -1.02 18.438 1 98.06 80 GLU A CA 1
ATOM 613 C C . GLU A 1 80 ? 5.871 -1.964 17.359 1 98.06 80 GLU A C 1
ATOM 615 O O . GLU A 1 80 ? 4.676 -2.258 17.312 1 98.06 80 GLU A O 1
ATOM 620 N N . GLY A 1 81 ? 6.734 -2.361 16.469 1 96.69 81 GLY A N 1
ATOM 621 C CA . GLY A 1 81 ? 6.395 -3.408 15.508 1 96.69 81 GLY A CA 1
ATOM 622 C C . GLY A 1 81 ? 5.461 -2.936 14.414 1 96.69 81 GLY A C 1
ATOM 623 O O . GLY A 1 81 ? 4.91 -3.748 13.672 1 96.69 81 GLY A O 1
ATOM 624 N N . VAL A 1 82 ? 5.207 -1.633 14.281 1 98.31 82 VAL A N 1
ATOM 625 C CA . VAL A 1 82 ? 4.383 -1.099 13.203 1 98.31 82 VAL A CA 1
ATOM 626 C C . VAL A 1 82 ? 5.062 -1.355 11.859 1 98.31 82 VAL A C 1
ATOM 628 O O . VAL A 1 82 ? 6.285 -1.263 11.742 1 98.31 82 VAL A O 1
ATOM 631 N N . PHE A 1 83 ? 4.234 -1.708 10.938 1 97.81 83 PHE A N 1
ATOM 632 C CA . PHE A 1 83 ? 4.758 -1.981 9.602 1 97.81 83 PHE A CA 1
ATOM 633 C C . PHE A 1 83 ? 3.998 -1.188 8.547 1 97.81 83 PHE A C 1
ATOM 635 O O . PHE A 1 83 ? 2.771 -1.278 8.461 1 97.81 83 PHE A O 1
ATOM 642 N N . LEU A 1 84 ? 4.699 -0.358 7.781 1 98.81 84 LEU A N 1
ATOM 643 C CA . LEU A 1 84 ? 4.168 0.288 6.586 1 98.81 84 LEU A CA 1
ATOM 644 C C . LEU A 1 84 ? 4.734 -0.358 5.324 1 98.81 84 LEU A C 1
ATOM 646 O O . LEU A 1 84 ? 5.934 -0.249 5.051 1 98.81 84 LEU A O 1
ATOM 650 N N . ASN A 1 85 ? 3.871 -1.004 4.547 1 98.56 85 ASN A N 1
ATOM 651 C CA . ASN A 1 85 ? 4.297 -1.593 3.281 1 98.56 85 ASN A CA 1
ATOM 652 C C . ASN A 1 85 ? 4.637 -0.52 2.252 1 98.56 85 ASN A C 1
ATOM 654 O O . ASN A 1 85 ? 4.633 0.672 2.564 1 98.56 85 ASN A O 1
ATOM 658 N N . ALA A 1 86 ? 5.012 -0.866 1.074 1 98.5 86 ALA A N 1
ATOM 659 C CA . ALA A 1 86 ? 5.531 0.022 0.038 1 98.5 86 ALA A CA 1
ATOM 660 C C . ALA A 1 86 ? 4.449 0.972 -0.465 1 98.5 86 ALA A C 1
ATOM 662 O O . ALA A 1 86 ? 3.291 0.574 -0.626 1 98.5 86 ALA A O 1
ATOM 663 N N . GLY A 1 87 ? 4.824 2.199 -0.695 1 98.69 87 GLY A N 1
ATOM 664 C CA . GLY A 1 87 ? 3.969 3.131 -1.415 1 98.69 87 GLY A CA 1
ATOM 665 C C . GLY A 1 87 ? 3.064 3.939 -0.503 1 98.69 87 GLY A C 1
ATOM 666 O O . GLY A 1 87 ? 2.236 4.719 -0.976 1 98.69 87 GLY A O 1
ATOM 667 N N . CYS A 1 88 ? 3.209 3.846 0.79 1 98.88 88 CYS A N 1
ATOM 668 C CA . CYS A 1 88 ? 2.363 4.602 1.707 1 98.88 88 CYS A CA 1
ATOM 669 C C . CYS A 1 88 ? 2.668 6.094 1.625 1 98.88 88 CYS A C 1
ATOM 671 O O . CYS A 1 88 ? 3.811 6.488 1.389 1 98.88 88 CYS A O 1
ATOM 673 N N . THR A 1 89 ? 1.642 6.902 1.749 1 98.94 89 THR A N 1
ATOM 674 C CA . THR A 1 89 ? 1.719 8.359 1.778 1 98.94 89 THR A CA 1
ATOM 675 C C . THR A 1 89 ? 1.01 8.914 3.012 1 98.94 89 THR A C 1
ATOM 677 O O . THR A 1 89 ? -0.186 8.68 3.203 1 98.94 89 THR A O 1
ATOM 680 N N . ILE A 1 90 ? 1.738 9.656 3.848 1 98.94 90 ILE A N 1
ATOM 681 C CA . ILE A 1 90 ? 1.154 10.242 5.051 1 98.94 90 ILE A CA 1
ATOM 682 C C . ILE A 1 90 ? 1.396 11.75 5.062 1 98.94 90 ILE A C 1
ATOM 684 O O . ILE A 1 90 ? 2.529 12.203 5.25 1 98.94 90 ILE A O 1
ATOM 688 N N . LEU A 1 91 ? 0.356 12.492 4.797 1 98.81 91 LEU A N 1
ATOM 689 C CA . LEU A 1 91 ? 0.438 13.945 4.93 1 98.81 91 LEU A CA 1
ATOM 690 C C . LEU A 1 91 ? 0.192 14.367 6.375 1 98.81 91 LEU A C 1
ATOM 692 O O . LEU A 1 91 ? -0.938 14.695 6.746 1 98.81 91 LEU A O 1
ATOM 696 N N . ASP A 1 92 ? 1.25 14.438 7.121 1 98.75 92 ASP A N 1
ATOM 697 C CA . ASP A 1 92 ? 1.217 14.578 8.57 1 98.75 92 ASP A CA 1
ATOM 698 C C . ASP A 1 92 ? 1.272 16.047 8.984 1 98.75 92 ASP A C 1
ATOM 700 O O . ASP A 1 92 ? 2.104 16.438 9.812 1 98.75 92 ASP A O 1
ATOM 704 N N . THR A 1 93 ? 0.272 16.859 8.539 1 98.62 93 THR A N 1
ATOM 705 C CA . THR A 1 93 ? 0.15 18.234 8.977 1 98.62 93 THR A CA 1
ATOM 706 C C . THR A 1 93 ? -0.295 18.297 10.438 1 98.62 93 THR A C 1
ATOM 708 O O . THR A 1 93 ? -0.179 19.344 11.078 1 98.62 93 THR A O 1
ATOM 711 N N . ALA A 1 94 ? -0.855 17.312 10.984 1 98.81 94 ALA A N 1
ATOM 712 C CA . ALA A 1 94 ? -1.193 17.062 12.383 1 98.81 94 ALA A CA 1
ATOM 713 C C . ALA A 1 94 ? -0.692 15.695 12.836 1 98.81 94 ALA A C 1
ATOM 715 O O . ALA A 1 94 ? -0.255 14.891 12.008 1 98.81 94 ALA A O 1
ATOM 716 N N . PRO A 1 95 ? -0.686 15.414 14.172 1 98.88 95 PRO A N 1
ATOM 717 C CA . PRO A 1 95 ? -0.165 14.133 14.656 1 98.88 95 PRO A CA 1
ATOM 718 C C . PRO A 1 95 ? -0.883 12.93 14.039 1 98.88 95 PRO A C 1
ATOM 720 O O . PRO A 1 95 ? -2.115 12.906 13.984 1 98.88 95 PRO A O 1
ATOM 723 N N . VAL A 1 96 ? -0.119 12.031 13.523 1 98.94 96 VAL A N 1
ATOM 724 C CA . VAL A 1 96 ? -0.547 10.703 13.109 1 98.94 96 VAL A CA 1
ATOM 725 C C . VAL A 1 96 ? 0.058 9.648 14.039 1 98.94 96 VAL A C 1
ATOM 727 O O . VAL A 1 96 ? 1.273 9.438 14.039 1 98.94 96 VAL A O 1
ATOM 730 N N . ARG A 1 97 ? -0.743 9.023 14.828 1 98.94 97 ARG A N 1
ATOM 731 C CA . ARG A 1 97 ? -0.293 8.016 15.789 1 98.94 97 ARG A CA 1
ATOM 732 C C . ARG A 1 97 ? -0.748 6.621 15.367 1 98.94 97 ARG A C 1
ATOM 734 O O . ARG A 1 97 ? -1.946 6.371 15.227 1 98.94 97 ARG A O 1
ATOM 741 N N . ILE A 1 98 ? 0.151 5.801 15.133 1 98.94 98 ILE A N 1
ATOM 742 C CA . ILE A 1 98 ? -0.115 4.422 14.742 1 98.94 98 ILE A CA 1
ATOM 743 C C . ILE A 1 98 ? 0.324 3.473 15.859 1 98.94 98 ILE A C 1
ATOM 745 O O . ILE A 1 98 ? 1.504 3.426 16.219 1 98.94 98 ILE A O 1
ATOM 749 N N . GLY A 1 99 ? -0.585 2.729 16.328 1 98.75 99 GLY A N 1
ATOM 750 C CA . GLY A 1 99 ? -0.383 1.913 17.516 1 98.75 99 GLY A CA 1
ATOM 751 C C . GLY A 1 99 ? 0.483 0.694 17.266 1 98.75 99 GLY A C 1
ATOM 752 O O . GLY A 1 99 ? 0.683 0.295 16.125 1 98.75 99 GLY A O 1
ATOM 753 N N . LYS A 1 100 ? 0.929 0.116 18.359 1 97.94 100 LYS A N 1
ATOM 754 C CA . LYS A 1 100 ? 1.816 -1.043 18.328 1 97.94 100 LYS A CA 1
ATOM 755 C C . LYS A 1 100 ? 1.202 -2.184 17.531 1 97.94 100 LYS A C 1
ATOM 757 O O . LYS A 1 100 ? -0.006 -2.42 17.594 1 97.94 100 LYS A O 1
ATOM 762 N N . GLY A 1 101 ? 2.016 -2.887 16.766 1 96.94 101 GLY A N 1
ATOM 763 C CA . GLY A 1 101 ? 1.622 -4.102 16.062 1 96.94 101 GLY A CA 1
ATOM 764 C C . GLY A 1 101 ? 0.707 -3.844 14.883 1 96.94 101 GLY A C 1
ATOM 765 O O . GLY A 1 101 ? 0.233 -4.785 14.242 1 96.94 101 GLY A O 1
ATOM 766 N N . THR A 1 102 ? 0.426 -2.59 14.578 1 98.25 102 THR A N 1
ATOM 767 C CA . THR A 1 102 ? -0.476 -2.242 13.484 1 98.25 102 THR A CA 1
ATOM 768 C C . THR A 1 102 ? 0.223 -2.4 12.141 1 98.25 102 THR A C 1
ATOM 770 O O . THR A 1 102 ? 1.396 -2.053 11.992 1 98.25 102 THR A O 1
ATOM 773 N N . LEU A 1 103 ? -0.5 -2.947 11.18 1 98 103 LEU A N 1
ATOM 774 C CA . LEU A 1 103 ? 0.019 -3.23 9.844 1 98 103 LEU A CA 1
ATOM 775 C C . LEU A 1 103 ? -0.714 -2.408 8.789 1 98 103 LEU A C 1
ATOM 777 O O . LEU A 1 103 ? -1.945 -2.424 8.727 1 98 103 LEU A O 1
ATOM 781 N N . LEU A 1 104 ? 0.013 -1.65 7.988 1 98.69 104 LEU A N 1
ATOM 782 C CA . LEU A 1 104 ? -0.522 -0.989 6.805 1 98.69 104 LEU A CA 1
ATOM 783 C C . LEU A 1 104 ? -0.091 -1.716 5.535 1 98.69 104 LEU A C 1
ATOM 785 O O . LEU A 1 104 ? 1.104 -1.905 5.297 1 98.69 104 LEU A O 1
ATOM 789 N N . GLY A 1 105 ? -1.032 -2.145 4.719 1 98.44 105 GLY A N 1
ATOM 790 C CA . GLY A 1 105 ? -0.727 -2.682 3.402 1 98.44 105 GLY A CA 1
ATOM 791 C C . GLY A 1 105 ? -0.111 -1.657 2.469 1 98.44 105 GLY A C 1
ATOM 792 O O . GLY A 1 105 ? 0.163 -0.525 2.873 1 98.44 105 GLY A O 1
ATOM 793 N N . PRO A 1 106 ? 0.126 -2.096 1.222 1 98.75 106 PRO A N 1
ATOM 794 C CA . PRO A 1 106 ? 0.755 -1.185 0.262 1 98.75 106 PRO A CA 1
ATOM 795 C C . PRO A 1 106 ? -0.143 -0.007 -0.109 1 98.75 106 PRO A C 1
ATOM 797 O O . PRO A 1 106 ? -1.367 -0.148 -0.148 1 98.75 106 PRO A O 1
ATOM 800 N N . ASN A 1 107 ? 0.468 1.156 -0.396 1 98.81 107 ASN A N 1
ATOM 801 C CA . ASN A 1 107 ? -0.186 2.314 -0.994 1 98.81 107 ASN A CA 1
ATOM 802 C C . ASN A 1 107 ? -1.308 2.846 -0.106 1 98.81 107 ASN A C 1
ATOM 804 O O . ASN A 1 107 ? -2.271 3.436 -0.6 1 98.81 107 ASN A O 1
ATOM 808 N N . VAL A 1 108 ? -1.271 2.578 1.205 1 98.94 108 VAL A N 1
ATOM 809 C CA . VAL A 1 108 ? -2.188 3.213 2.146 1 98.94 108 VAL A CA 1
ATOM 810 C C . VAL A 1 108 ? -1.882 4.707 2.236 1 98.94 108 VAL A C 1
ATOM 812 O O . VAL A 1 108 ? -0.718 5.113 2.211 1 98.94 108 VAL A O 1
ATOM 815 N N . GLN A 1 109 ? -2.934 5.492 2.301 1 98.94 109 GLN A N 1
ATOM 816 C CA . GLN A 1 109 ? -2.787 6.941 2.371 1 98.94 109 GLN A CA 1
ATOM 817 C C . GLN A 1 109 ? -3.502 7.508 3.594 1 98.94 109 GLN A C 1
ATOM 819 O O . GLN A 1 109 ? -4.621 7.102 3.91 1 98.94 109 GLN A O 1
ATOM 824 N N . ILE A 1 110 ? -2.84 8.422 4.348 1 98.94 110 ILE A N 1
ATOM 825 C CA . ILE A 1 110 ? -3.408 9.125 5.492 1 98.94 110 ILE A CA 1
ATOM 826 C C . ILE A 1 110 ? -3.27 10.633 5.297 1 98.94 110 ILE A C 1
ATOM 828 O O . ILE A 1 110 ? -2.158 11.148 5.137 1 98.94 110 ILE A O 1
ATOM 832 N N . TYR A 1 111 ? -4.367 11.359 5.309 1 98.75 111 TYR A N 1
ATOM 833 C CA . TYR A 1 111 ? -4.383 12.805 5.113 1 98.75 111 TYR A CA 1
ATOM 834 C C . TYR A 1 111 ? -4.891 13.523 6.359 1 98.75 111 TYR A C 1
ATOM 836 O O . TYR A 1 111 ? -6.035 13.32 6.777 1 98.75 111 TYR A O 1
ATOM 844 N N . CYS A 1 112 ? -4.121 14.43 6.867 1 98.69 112 CYS A N 1
ATOM 845 C CA . CYS A 1 112 ? -4.531 15.172 8.055 1 98.69 112 CYS A CA 1
ATOM 846 C C . CYS A 1 112 ? -5.078 16.547 7.672 1 98.69 112 CYS A C 1
ATOM 848 O O . CYS A 1 112 ? -5.672 17.234 8.508 1 98.69 112 CYS A O 1
ATOM 850 N N . ALA A 1 113 ? -4.906 16.953 6.449 1 97.12 113 ALA A N 1
ATOM 851 C CA . ALA A 1 113 ? -5.238 18.312 6.062 1 97.12 113 ALA A CA 1
ATOM 852 C C . ALA A 1 113 ? -6.621 18.375 5.418 1 97.12 113 ALA A C 1
ATOM 854 O O . ALA A 1 113 ? -7.023 17.469 4.699 1 97.12 113 ALA A O 1
ATOM 855 N N . GLU A 1 114 ? -7.316 19.422 5.668 1 95.88 114 GLU A N 1
ATOM 856 C CA . GLU A 1 114 ? -8.492 19.875 4.926 1 95.88 114 GLU A CA 1
ATOM 857 C C . GLU A 1 114 ? -8.305 21.297 4.41 1 95.88 114 GLU A C 1
ATOM 859 O O . GLU A 1 114 ? -8.078 22.219 5.195 1 95.88 114 GLU A O 1
ATOM 864 N N . HIS A 1 115 ? -8.344 21.406 3.09 1 95.38 115 HIS A N 1
ATOM 865 C CA . HIS A 1 115 ? -8.211 22.734 2.504 1 95.38 115 HIS A CA 1
ATOM 866 C C . HIS A 1 115 ? -9.516 23.516 2.623 1 95.38 115 HIS A C 1
ATOM 868 O O . HIS A 1 115 ? -10.586 22.938 2.777 1 95.38 115 HIS A O 1
ATOM 874 N N . HIS A 1 116 ? -9.359 24.781 2.518 1 92.69 116 HIS A N 1
ATOM 875 C CA . HIS A 1 116 ? -10.539 25.641 2.559 1 92.69 116 HIS A CA 1
ATOM 876 C C . HIS A 1 116 ? -11.508 25.312 1.432 1 92.69 116 HIS A C 1
ATOM 878 O O . HIS A 1 116 ? -11.086 25.031 0.306 1 92.69 116 HIS A O 1
ATOM 884 N N . ARG A 1 117 ? -12.773 25.359 1.729 1 91.56 117 ARG A N 1
ATOM 885 C CA . ARG A 1 117 ? -13.789 24.922 0.772 1 91.56 117 ARG A CA 1
ATOM 886 C C . ARG A 1 117 ? -13.922 25.922 -0.369 1 91.56 117 ARG A C 1
ATOM 888 O O . ARG A 1 117 ? -14.188 25.547 -1.509 1 91.56 117 ARG A O 1
ATOM 895 N N . GLU A 1 118 ? -13.664 27.188 -0.009 1 94.19 118 GLU A N 1
ATOM 896 C CA . GLU A 1 118 ? -13.75 28.234 -1.031 1 94.19 118 GLU A CA 1
ATOM 897 C C . GLU A 1 118 ? -12.422 28.391 -1.773 1 94.19 118 GLU A C 1
ATOM 899 O O . GLU A 1 118 ? -11.352 28.328 -1.163 1 94.19 118 GLU A O 1
ATOM 904 N N . ALA A 1 119 ? -12.531 28.594 -3.002 1 95 119 ALA A N 1
ATOM 905 C CA . ALA A 1 119 ? -11.359 28.672 -3.863 1 95 119 ALA A CA 1
ATOM 906 C C . ALA A 1 119 ? -10.406 29.781 -3.402 1 95 119 ALA A C 1
ATOM 908 O O . ALA A 1 119 ? -9.188 29.609 -3.453 1 95 119 ALA A O 1
ATOM 909 N N . THR A 1 120 ? -10.992 30.922 -2.953 1 92.19 120 THR A N 1
ATOM 910 C CA . THR A 1 120 ? -10.164 32.031 -2.529 1 92.19 120 THR A CA 1
ATOM 911 C C . THR A 1 120 ? -9.297 31.656 -1.338 1 92.19 120 THR A C 1
ATOM 913 O O . THR A 1 120 ? -8.125 32.031 -1.264 1 92.19 120 THR A O 1
ATOM 916 N N . GLY A 1 121 ? -9.898 30.953 -0.466 1 92.75 121 GLY A N 1
ATOM 917 C CA . GLY A 1 121 ? -9.141 30.469 0.674 1 92.75 121 GLY A CA 1
ATOM 918 C C . GLY A 1 121 ? -8.062 29.484 0.29 1 92.75 121 GLY A C 1
ATOM 919 O O . GLY A 1 121 ? -6.945 29.531 0.821 1 92.75 121 GLY A O 1
ATOM 920 N N . ARG A 1 122 ? -8.383 28.578 -0.655 1 93.25 122 ARG A N 1
ATOM 921 C CA . ARG A 1 122 ? -7.402 27.594 -1.125 1 93.25 122 ARG A CA 1
ATOM 922 C C . ARG A 1 122 ? -6.238 28.297 -1.824 1 93.25 122 ARG A C 1
ATOM 924 O O . ARG A 1 122 ? -5.082 27.906 -1.647 1 93.25 122 ARG A O 1
ATOM 931 N N . LEU A 1 123 ? -6.512 29.281 -2.592 1 93.75 123 LEU A N 1
ATOM 932 C CA . LEU A 1 123 ? -5.477 30.047 -3.289 1 93.75 123 LEU A CA 1
ATOM 933 C C . LEU A 1 123 ? -4.551 30.734 -2.295 1 93.75 123 LEU A C 1
ATOM 935 O O . LEU A 1 123 ? -3.357 30.891 -2.559 1 93.75 123 LEU A O 1
ATOM 939 N N . ALA A 1 124 ? -5.207 31.094 -1.178 1 94.5 124 ALA A N 1
ATOM 940 C CA . ALA A 1 124 ? -4.43 31.75 -0.128 1 94.5 124 ALA A CA 1
ATOM 941 C C . ALA A 1 124 ? -3.672 30.734 0.713 1 94.5 124 ALA A C 1
ATOM 943 O O . ALA A 1 124 ? -2.945 31.094 1.641 1 94.5 124 ALA A O 1
ATOM 944 N N . GLY A 1 125 ? -3.783 29.453 0.371 1 96.56 125 GLY A N 1
ATOM 945 C CA . GLY A 1 125 ? -3.074 28.391 1.072 1 96.56 125 GLY A CA 1
ATOM 946 C C . GLY A 1 125 ? -3.74 27.984 2.375 1 96.56 125 GLY A C 1
ATOM 947 O O . GLY A 1 125 ? -3.131 27.312 3.207 1 96.56 125 GLY A O 1
ATOM 948 N N . LEU A 1 126 ? -4.953 28.375 2.639 1 96.06 126 LEU A N 1
ATOM 949 C CA . LEU A 1 126 ? -5.613 28.141 3.92 1 96.06 126 LEU A CA 1
ATOM 950 C C . LEU A 1 126 ? -6.031 26.688 4.055 1 96.06 126 LEU A C 1
ATOM 952 O O . LEU A 1 126 ? -6.703 26.141 3.18 1 96.06 126 LEU A O 1
ATOM 956 N N . GLU A 1 127 ? -5.602 26.094 5.176 1 96.25 127 GLU A N 1
ATOM 957 C CA . GLU A 1 127 ? -5.949 24.719 5.539 1 96.25 127 GLU A CA 1
ATOM 958 C C . GLU A 1 127 ? -6.109 24.562 7.047 1 96.25 127 GLU A C 1
ATOM 960 O O . GLU A 1 127 ? -5.672 25.438 7.812 1 96.25 127 GLU A O 1
ATOM 965 N N . ILE A 1 128 ? -6.855 23.578 7.402 1 97.06 128 ILE A N 1
ATOM 966 C CA . ILE A 1 128 ? -6.902 23.125 8.789 1 97.06 128 ILE A CA 1
ATOM 967 C C . ILE A 1 128 ? -6.336 21.703 8.883 1 97.06 128 ILE A C 1
ATOM 969 O O . ILE A 1 128 ? -6.438 20.922 7.938 1 97.06 128 ILE A O 1
ATOM 973 N N . ALA A 1 129 ? -5.719 21.406 10.008 1 98.12 129 ALA A N 1
ATOM 974 C CA . ALA A 1 129 ? -5.094 20.109 10.219 1 98.12 129 ALA A CA 1
ATOM 975 C C . ALA A 1 129 ? -5.762 19.359 11.375 1 98.12 129 ALA A C 1
ATOM 977 O O . ALA A 1 129 ? -5.961 19.922 12.453 1 98.12 129 ALA A O 1
ATOM 978 N N . LYS A 1 130 ? -6.168 18.141 11.109 1 98.44 130 LYS A N 1
ATOM 979 C CA . LYS A 1 130 ? -6.781 17.297 12.133 1 98.44 130 LYS A CA 1
ATOM 980 C C . LYS A 1 130 ? -6.008 16 12.312 1 98.44 130 LYS A C 1
ATOM 982 O O . LYS A 1 130 ? -5.602 15.375 11.328 1 98.44 130 LYS A O 1
ATOM 987 N N . ALA A 1 131 ? -5.875 15.594 13.539 1 98.81 131 ALA A N 1
ATOM 988 C CA . ALA A 1 131 ? -5.07 14.422 13.875 1 98.81 131 ALA A CA 1
ATOM 989 C C . ALA A 1 131 ? -5.773 13.133 13.461 1 98.81 131 ALA A C 1
ATOM 991 O O . ALA A 1 131 ? -7.004 13.094 13.375 1 98.81 131 ALA A O 1
ATOM 992 N N . VAL A 1 132 ? -5.027 12.109 13.133 1 98.94 132 VAL A N 1
ATOM 993 C CA . VAL A 1 132 ? -5.496 10.758 12.867 1 98.94 132 VAL A CA 1
ATOM 994 C C . VAL A 1 132 ? -4.859 9.789 13.859 1 98.94 132 VAL A C 1
ATOM 996 O O . VAL A 1 132 ? -3.656 9.852 14.117 1 98.94 132 VAL A O 1
ATOM 999 N N . THR A 1 133 ? -5.633 8.961 14.438 1 98.94 133 THR A N 1
ATOM 1000 C CA . THR A 1 133 ? -5.141 7.941 15.359 1 98.94 133 THR A CA 1
ATOM 1001 C C . THR A 1 133 ? -5.578 6.551 14.906 1 98.94 133 THR A C 1
ATOM 1003 O O . THR A 1 133 ? -6.75 6.328 14.602 1 98.94 133 THR A O 1
ATOM 1006 N N . ILE A 1 134 ? -4.648 5.648 14.828 1 98.94 134 ILE A N 1
ATOM 1007 C CA . ILE A 1 134 ? -4.906 4.238 14.562 1 98.94 134 ILE A CA 1
ATOM 1008 C C . ILE A 1 134 ? -4.465 3.4 15.766 1 98.94 134 ILE A C 1
ATOM 1010 O O . ILE A 1 134 ? -3.307 3.467 16.188 1 98.94 134 ILE A O 1
ATOM 1014 N N . GLY A 1 135 ? -5.336 2.633 16.312 1 98.75 135 GLY A N 1
ATOM 1015 C CA . GLY A 1 135 ? -5.098 1.871 17.531 1 98.75 135 GLY A CA 1
ATOM 1016 C C . GLY A 1 135 ? -4.152 0.703 17.328 1 98.75 135 GLY A C 1
ATOM 1017 O O . GLY A 1 135 ? -3.699 0.452 16.203 1 98.75 135 GLY A O 1
ATOM 1018 N N . ASP A 1 136 ? -3.908 -0.038 18.484 1 98.56 136 ASP A N 1
ATOM 1019 C CA . ASP A 1 136 ? -3.006 -1.186 18.469 1 98.56 136 ASP A CA 1
ATOM 1020 C C . ASP A 1 136 ? -3.58 -2.332 17.641 1 98.56 136 ASP A C 1
ATOM 1022 O O . ASP A 1 136 ? -4.793 -2.559 17.641 1 98.56 136 ASP A O 1
ATOM 1026 N N . ASN A 1 137 ? -2.684 -2.994 16.938 1 97.94 137 ASN A N 1
ATOM 1027 C CA . ASN A 1 137 ? -2.988 -4.262 16.281 1 97.94 137 ASN A CA 1
ATOM 1028 C C . ASN A 1 137 ? -4.082 -4.102 15.227 1 97.94 137 ASN A C 1
ATOM 1030 O O . ASN A 1 137 ? -4.879 -5.012 15.008 1 97.94 137 ASN A O 1
ATOM 1034 N N . ALA A 1 138 ? -4.262 -2.895 14.695 1 98.12 138 ALA A N 1
ATOM 1035 C CA . ALA A 1 138 ? -5.133 -2.703 13.539 1 98.12 138 ALA A CA 1
ATOM 1036 C C . ALA A 1 138 ? -4.477 -3.229 12.266 1 98.12 138 ALA A C 1
ATOM 1038 O O . ALA A 1 138 ? -3.26 -3.42 12.219 1 98.12 138 ALA A O 1
ATOM 1039 N N . TRP A 1 139 ? -5.293 -3.557 11.328 1 98.12 139 TRP A N 1
ATOM 1040 C CA . TRP A 1 139 ? -4.852 -3.947 9.992 1 98.12 139 TRP A CA 1
ATOM 1041 C C . TRP A 1 139 ? -5.516 -3.08 8.922 1 98.12 139 TRP A C 1
ATOM 1043 O O . TRP A 1 139 ? -6.73 -3.145 8.727 1 98.12 139 TRP A O 1
ATOM 1053 N N . ILE A 1 140 ? -4.711 -2.252 8.242 1 98.69 140 ILE A N 1
ATOM 1054 C CA . ILE A 1 140 ? -5.195 -1.368 7.191 1 98.69 140 ILE A CA 1
ATOM 1055 C C . ILE A 1 140 ? -4.863 -1.961 5.824 1 98.69 140 ILE A C 1
ATOM 1057 O O . ILE A 1 140 ? -3.695 -2.004 5.43 1 98.69 140 ILE A O 1
ATOM 1061 N N . GLY A 1 141 ? -5.895 -2.369 5.098 1 98.19 141 GLY A N 1
ATOM 1062 C CA . GLY A 1 141 ? -5.703 -2.998 3.799 1 98.19 141 GLY A CA 1
ATOM 1063 C C . GLY A 1 141 ? -5.094 -2.064 2.77 1 98.19 141 GLY A C 1
ATOM 1064 O O . GLY A 1 141 ? -5.195 -0.843 2.895 1 98.19 141 GLY A O 1
ATOM 1065 N N . GLY A 1 142 ? -4.508 -2.689 1.815 1 98.31 142 GLY A N 1
ATOM 1066 C CA . GLY A 1 142 ? -3.816 -1.926 0.789 1 98.31 142 GLY A CA 1
ATOM 1067 C C . GLY A 1 142 ? -4.707 -0.907 0.102 1 98.31 142 GLY A C 1
ATOM 1068 O O . GLY A 1 142 ? -5.891 -1.162 -0.125 1 98.31 142 GLY A O 1
ATOM 1069 N N . SER A 1 143 ? -4.125 0.252 -0.239 1 98.31 143 SER A N 1
ATOM 1070 C CA . SER A 1 143 ? -4.715 1.349 -1 1 98.31 143 SER A CA 1
ATOM 1071 C C . SER A 1 143 ? -5.855 2.006 -0.229 1 98.31 143 SER A C 1
ATOM 1073 O O . SER A 1 143 ? -6.617 2.793 -0.792 1 98.31 143 SER A O 1
ATOM 1075 N N . ALA A 1 144 ? -6.035 1.66 1.013 1 98.81 144 ALA A N 1
ATOM 1076 C CA . ALA A 1 144 ? -7.035 2.363 1.814 1 98.81 144 ALA A CA 1
ATOM 1077 C C . ALA A 1 144 ? -6.633 3.82 2.033 1 98.81 144 ALA A C 1
ATOM 1079 O O . ALA A 1 144 ? -5.445 4.152 2.023 1 98.81 144 ALA A O 1
ATOM 1080 N N . VAL A 1 145 ? -7.621 4.668 2.203 1 98.88 145 VAL A N 1
ATOM 1081 C CA . VAL A 1 145 ? -7.426 6.09 2.461 1 98.88 145 VAL A CA 1
ATOM 1082 C C . VAL A 1 145 ? -8.102 6.473 3.775 1 98.88 145 VAL A C 1
ATOM 1084 O O . VAL A 1 145 ? -9.297 6.211 3.967 1 98.88 145 VAL A O 1
ATOM 1087 N N . ILE A 1 146 ? -7.379 7.023 4.707 1 98.94 146 ILE A N 1
ATOM 1088 C CA . ILE A 1 146 ? -7.895 7.508 5.98 1 98.94 146 ILE A CA 1
ATOM 1089 C C . ILE A 1 146 ? -7.891 9.031 5.996 1 98.94 146 ILE A C 1
ATOM 1091 O O . ILE A 1 146 ? -6.848 9.656 5.805 1 98.94 146 ILE A O 1
ATOM 1095 N N . LEU A 1 147 ? -9.023 9.664 6.262 1 98.81 147 LEU A N 1
ATOM 1096 C CA . LEU A 1 147 ? -9.164 11.109 6.129 1 98.81 147 LEU A CA 1
ATOM 1097 C C . LEU A 1 147 ? -8.906 11.805 7.461 1 98.81 147 LEU A C 1
ATOM 1099 O O . LEU A 1 147 ? -8.758 11.148 8.492 1 98.81 147 LEU A O 1
ATOM 1103 N N . ALA A 1 148 ? -8.883 13.102 7.391 1 98.69 148 ALA A N 1
ATOM 1104 C CA . ALA A 1 148 ? -8.492 13.953 8.508 1 98.69 148 ALA A CA 1
ATOM 1105 C C . ALA A 1 148 ? -9.438 13.766 9.695 1 98.69 148 ALA A C 1
ATOM 1107 O O . ALA A 1 148 ? -10.656 13.711 9.531 1 98.69 148 ALA A O 1
ATOM 1108 N N . GLY A 1 149 ? -8.828 13.633 10.867 1 98.69 149 GLY A N 1
ATOM 1109 C CA . GLY A 1 149 ? -9.609 13.633 12.094 1 98.69 149 GLY A CA 1
ATOM 1110 C C . GLY A 1 149 ? -10.125 12.258 12.469 1 98.69 149 GLY A C 1
ATOM 1111 O O . GLY A 1 149 ? -10.734 12.086 13.531 1 98.69 149 GLY A O 1
ATOM 1112 N N . VAL A 1 150 ? -9.938 11.211 11.664 1 98.81 150 VAL A N 1
ATOM 1113 C CA . VAL A 1 150 ? -10.5 9.875 11.867 1 98.81 150 VAL A CA 1
ATOM 1114 C C . VAL A 1 150 ? -9.711 9.148 12.953 1 98.81 150 VAL A C 1
ATOM 1116 O O . VAL A 1 150 ? -8.484 9.227 13 1 98.81 150 VAL A O 1
ATOM 1119 N N . SER A 1 151 ? -10.414 8.43 13.766 1 98.88 151 SER A N 1
ATOM 1120 C CA . SER A 1 151 ? -9.844 7.48 14.711 1 98.88 151 SER A CA 1
ATOM 1121 C C . SER A 1 151 ? -10.219 6.047 14.359 1 98.88 151 SER A C 1
ATOM 1123 O O . SER A 1 151 ? -11.398 5.734 14.195 1 98.88 151 SER A O 1
ATOM 1125 N N . ILE A 1 152 ? -9.242 5.207 14.234 1 98.88 152 ILE A N 1
ATOM 1126 C CA . ILE A 1 152 ? -9.438 3.777 14.008 1 98.88 152 ILE A CA 1
ATOM 1127 C C . ILE A 1 152 ? -9.102 3.006 15.289 1 98.88 152 ILE A C 1
ATOM 1129 O O . ILE A 1 152 ? -7.996 3.123 15.812 1 98.88 152 ILE A O 1
ATOM 1133 N N . GLY A 1 153 ? -10 2.191 15.727 1 98.56 153 GLY A N 1
ATOM 1134 C CA . GLY A 1 153 ? -9.867 1.508 17 1 98.56 153 GLY A CA 1
ATOM 1135 C C . GLY A 1 153 ? -8.906 0.334 16.953 1 98.56 153 GLY A C 1
ATOM 1136 O O . GLY A 1 153 ? -8.562 -0.149 15.875 1 98.56 153 GLY A O 1
ATOM 1137 N N . GLU A 1 154 ? -8.531 -0.128 18.172 1 97.94 154 GLU A N 1
ATOM 1138 C CA . GLU A 1 154 ? -7.652 -1.285 18.312 1 97.94 154 GLU A CA 1
ATOM 1139 C C . GLU A 1 154 ? -8.234 -2.51 17.609 1 97.94 154 GLU A C 1
ATOM 1141 O O . GLU A 1 154 ? -9.438 -2.766 17.688 1 97.94 154 GLU A O 1
ATOM 1146 N N . GLY A 1 155 ? -7.391 -3.178 16.922 1 96.81 155 GLY A N 1
ATOM 1147 C CA . GLY A 1 155 ? -7.766 -4.445 16.312 1 96.81 155 GLY A CA 1
ATOM 1148 C C . GLY A 1 155 ? -8.703 -4.285 15.125 1 96.81 155 GLY A C 1
ATOM 1149 O O . GLY A 1 155 ? -9.148 -5.277 14.539 1 96.81 155 GLY A O 1
ATOM 1150 N N . ALA A 1 156 ? -9.062 -3.068 14.758 1 97.75 156 ALA A N 1
ATOM 1151 C CA . ALA A 1 156 ? -9.969 -2.836 13.633 1 97.75 156 ALA A CA 1
ATOM 1152 C C . ALA A 1 156 ? -9.312 -3.227 12.312 1 97.75 156 ALA A C 1
ATOM 1154 O O . ALA A 1 156 ? -8.086 -3.23 12.195 1 97.75 156 ALA A O 1
ATOM 1155 N N . ILE A 1 157 ? -10.141 -3.605 11.383 1 97.69 157 ILE A N 1
ATOM 1156 C CA . ILE A 1 157 ? -9.68 -3.961 10.047 1 97.69 157 ILE A CA 1
ATOM 1157 C C . ILE A 1 157 ? -10.32 -3.029 9.023 1 97.69 157 ILE A C 1
ATOM 1159 O O . ILE A 1 157 ? -11.547 -2.887 8.977 1 97.69 157 ILE A O 1
ATOM 1163 N N . VAL A 1 158 ? -9.531 -2.346 8.25 1 98.56 158 VAL A N 1
ATOM 1164 C CA . VAL A 1 158 ? -9.977 -1.56 7.105 1 98.56 158 VAL A CA 1
ATOM 1165 C C . VAL A 1 158 ? -9.672 -2.311 5.812 1 98.56 158 VAL A C 1
ATOM 1167 O O . VAL A 1 158 ? -8.516 -2.623 5.523 1 98.56 158 VAL A O 1
ATOM 1170 N N . GLY A 1 159 ? -10.68 -2.617 5.051 1 97.81 159 GLY A N 1
ATOM 1171 C CA . GLY A 1 159 ? -10.492 -3.367 3.818 1 97.81 159 GLY A CA 1
ATOM 1172 C C . GLY A 1 159 ? -9.711 -2.605 2.77 1 97.81 159 GLY A C 1
ATOM 1173 O O . GLY A 1 159 ? -9.641 -1.375 2.807 1 97.81 159 GLY A O 1
ATOM 1174 N N . ALA A 1 160 ? -9.109 -3.408 1.906 1 98.25 160 ALA A N 1
ATOM 1175 C CA . ALA A 1 160 ? -8.344 -2.812 0.812 1 98.25 160 ALA A CA 1
ATOM 1176 C C . ALA A 1 160 ? -9.203 -1.825 0.023 1 98.25 160 ALA A C 1
ATOM 1178 O O . ALA A 1 160 ? -10.383 -2.086 -0.24 1 98.25 160 ALA A O 1
ATOM 1179 N N . GLY A 1 161 ? -8.562 -0.663 -0.323 1 98.31 161 GLY A N 1
ATOM 1180 C CA . GLY A 1 161 ? -9.211 0.329 -1.166 1 98.31 161 GLY A CA 1
ATOM 1181 C C . GLY A 1 161 ? -10.297 1.107 -0.445 1 98.31 161 GLY A C 1
ATOM 1182 O O . GLY A 1 161 ? -10.93 1.988 -1.031 1 98.31 161 GLY A O 1
ATOM 1183 N N . ALA A 1 162 ? -10.578 0.833 0.793 1 98.62 162 ALA A N 1
ATOM 1184 C CA . ALA A 1 162 ? -11.625 1.538 1.526 1 98.62 162 ALA A CA 1
ATOM 1185 C C . ALA A 1 162 ? -11.25 2.998 1.756 1 98.62 162 ALA A C 1
ATOM 1187 O O . ALA A 1 162 ? -10.07 3.326 1.895 1 98.62 162 ALA A O 1
ATOM 1188 N N . VAL A 1 163 ? -12.227 3.859 1.771 1 98.81 163 VAL A N 1
ATOM 1189 C CA . VAL A 1 163 ? -12.047 5.262 2.127 1 98.81 163 VAL A CA 1
ATOM 1190 C C . VAL A 1 163 ? -12.75 5.555 3.451 1 98.81 163 VAL A C 1
ATOM 1192 O O . VAL A 1 163 ? -13.977 5.586 3.518 1 98.81 163 VAL A O 1
ATOM 1195 N N . VAL A 1 164 ? -11.992 5.781 4.5 1 98.88 164 VAL A N 1
ATOM 1196 C CA . VAL A 1 164 ? -12.516 5.922 5.855 1 98.88 164 VAL A CA 1
ATOM 1197 C C . VAL A 1 164 ? -12.773 7.395 6.164 1 98.88 164 VAL A C 1
ATOM 1199 O O . VAL A 1 164 ? -11.828 8.18 6.297 1 98.88 164 VAL A O 1
ATOM 1202 N N . THR A 1 165 ? -13.992 7.742 6.379 1 98.44 165 THR A N 1
ATOM 1203 C CA . THR A 1 165 ? -14.398 9.125 6.578 1 98.44 165 THR A CA 1
ATOM 1204 C C . THR A 1 165 ? -14.922 9.336 7.996 1 98.44 165 THR A C 1
ATOM 1206 O O . THR A 1 165 ? -15.148 10.477 8.414 1 98.44 165 THR A O 1
ATOM 1209 N N . ARG A 1 166 ? -15.188 8.258 8.688 1 98.31 166 ARG A N 1
ATOM 1210 C CA . ARG A 1 166 ? -15.68 8.297 10.055 1 98.31 166 ARG A CA 1
ATOM 1211 C C . ARG A 1 166 ? -14.891 7.336 10.945 1 98.31 166 ARG A C 1
ATOM 1213 O O . ARG A 1 166 ? -14.219 6.43 10.453 1 98.31 166 ARG A O 1
ATOM 1220 N N . ASP A 1 167 ? -15.039 7.562 12.188 1 98.75 167 ASP A N 1
ATOM 1221 C CA . ASP A 1 167 ? -14.32 6.734 13.148 1 98.75 167 ASP A CA 1
ATOM 1222 C C . ASP A 1 167 ? -14.711 5.266 13.016 1 98.75 167 ASP A C 1
ATOM 1224 O O . ASP A 1 167 ? -15.852 4.953 12.664 1 98.75 167 ASP A O 1
ATOM 1228 N N . VAL A 1 168 ? -13.805 4.379 13.266 1 98.75 168 VAL A N 1
ATOM 1229 C CA . VAL A 1 168 ? -14.016 2.936 13.242 1 98.75 168 VAL A CA 1
ATOM 1230 C C . VAL A 1 168 ? -13.844 2.365 14.648 1 98.75 168 VAL A C 1
ATOM 1232 O O . VAL A 1 168 ? -12.75 2.422 15.219 1 98.75 168 VAL A O 1
ATOM 1235 N N . PRO A 1 169 ? -14.883 1.791 15.219 1 98.12 169 PRO A N 1
ATOM 1236 C CA . PRO A 1 169 ? -14.758 1.202 16.562 1 98.12 169 PRO A CA 1
ATOM 1237 C C . PRO A 1 169 ? -13.75 0.053 16.609 1 98.12 169 PRO A C 1
ATOM 1239 O O . PRO A 1 169 ? -13.445 -0.551 15.57 1 98.12 169 PRO A O 1
ATOM 1242 N N . ALA A 1 170 ? -13.305 -0.26 17.812 1 97.5 170 ALA A N 1
ATOM 1243 C CA . ALA A 1 170 ? -12.383 -1.371 18.016 1 97.5 170 ALA A CA 1
ATOM 1244 C C . ALA A 1 170 ? -12.961 -2.678 17.484 1 97.5 170 ALA A C 1
ATOM 1246 O O . ALA A 1 170 ? -14.164 -2.924 17.609 1 97.5 170 ALA A O 1
ATOM 1247 N N . ASN A 1 171 ? -12.078 -3.477 16.859 1 95.94 171 ASN A N 1
ATOM 1248 C CA . ASN A 1 171 ? -12.383 -4.828 16.406 1 95.94 171 ASN A CA 1
ATOM 1249 C C . ASN A 1 171 ? -13.508 -4.836 15.383 1 95.94 171 ASN A C 1
ATOM 1251 O O . ASN A 1 171 ? -14.242 -5.82 15.258 1 95.94 171 ASN A O 1
ATOM 1255 N N . THR A 1 172 ? -13.688 -3.715 14.711 1 96.75 172 THR A N 1
ATOM 1256 C CA . THR A 1 172 ? -14.68 -3.598 13.648 1 96.75 172 THR A CA 1
ATOM 1257 C C . THR A 1 172 ? -14.008 -3.648 12.281 1 96.75 172 THR A C 1
ATOM 1259 O O . THR A 1 172 ? -12.914 -3.109 12.102 1 96.75 172 THR A O 1
ATOM 1262 N N . THR A 1 173 ? -14.641 -4.32 11.398 1 97.19 173 THR A N 1
ATOM 1263 C CA . THR A 1 173 ? -14.172 -4.355 10.016 1 97.19 173 THR A CA 1
ATOM 1264 C C . THR A 1 173 ? -15.008 -3.422 9.141 1 97.19 173 THR A C 1
ATOM 1266 O O . THR A 1 173 ? -16.234 -3.486 9.148 1 97.19 173 THR A O 1
ATOM 1269 N N . VAL A 1 174 ? -14.344 -2.535 8.375 1 98.31 174 VAL A N 1
ATOM 1270 C CA . VAL A 1 174 ? -15.047 -1.649 7.449 1 98.31 174 VAL A CA 1
ATOM 1271 C C . VAL A 1 174 ? -14.508 -1.849 6.035 1 98.31 174 VAL A C 1
ATOM 1273 O O . VAL A 1 174 ? -13.328 -2.16 5.848 1 98.31 174 VAL A O 1
ATOM 1276 N N . ILE A 1 175 ? -15.32 -1.746 5.031 1 97.25 175 ILE A N 1
ATOM 1277 C CA . ILE A 1 175 ? -14.961 -1.874 3.625 1 97.25 175 ILE A CA 1
ATOM 1278 C C . ILE A 1 175 ? -15.719 -0.836 2.801 1 97.25 175 ILE A C 1
ATOM 1280 O O . ILE A 1 175 ? -16.672 -0.215 3.289 1 97.25 175 ILE A O 1
ATOM 1284 N N . GLY A 1 176 ? -15.133 -0.515 1.587 1 96.44 176 GLY A N 1
ATOM 1285 C CA . GLY A 1 176 ? -15.898 0.269 0.63 1 96.44 176 GLY A CA 1
ATOM 1286 C C . GLY A 1 176 ? -15.516 1.738 0.622 1 96.44 176 GLY A C 1
ATOM 1287 O O . GLY A 1 176 ? -14.609 2.152 1.344 1 96.44 176 GLY A O 1
ATOM 1288 N N . ASN A 1 177 ? -16.219 2.504 -0.225 1 96.81 177 ASN A N 1
ATOM 1289 C CA . ASN A 1 177 ? -16.047 3.939 -0.429 1 96.81 177 ASN A CA 1
ATOM 1290 C C . ASN A 1 177 ? -17.391 4.641 -0.576 1 96.81 177 ASN A C 1
ATOM 1292 O O . ASN A 1 177 ? -18.031 4.57 -1.634 1 96.81 177 ASN A O 1
ATOM 1296 N N . PRO A 1 178 ? -17.797 5.312 0.407 1 96.94 178 PRO A N 1
ATOM 1297 C CA . PRO A 1 178 ? -17.188 5.438 1.733 1 96.94 178 PRO A CA 1
ATOM 1298 C C . PRO A 1 178 ? -17.219 4.133 2.523 1 96.94 178 PRO A C 1
ATOM 1300 O O . PRO A 1 178 ? -18.062 3.271 2.266 1 96.94 178 PRO A O 1
ATOM 1303 N N . ALA A 1 179 ? -16.297 4.027 3.457 1 97.31 179 ALA A N 1
ATOM 1304 C CA . ALA A 1 179 ? -16.172 2.801 4.242 1 97.31 179 ALA A CA 1
ATOM 1305 C C . ALA A 1 179 ? -17.375 2.641 5.184 1 97.31 179 ALA A C 1
ATOM 1307 O O . ALA A 1 179 ? -17.781 3.6 5.836 1 97.31 179 ALA A O 1
ATOM 1308 N N . ARG A 1 180 ? -17.844 1.448 5.23 1 96.44 180 ARG A N 1
ATOM 1309 C CA . ARG A 1 180 ? -18.922 1.07 6.125 1 96.44 180 ARG A CA 1
ATOM 1310 C C . ARG A 1 180 ? -18.641 -0.259 6.812 1 96.44 180 ARG A C 1
ATOM 1312 O O . ARG A 1 180 ? -17.922 -1.105 6.266 1 96.44 180 ARG A O 1
ATOM 1319 N N . ALA A 1 181 ? -19.203 -0.349 8.039 1 95.69 181 ALA A N 1
ATOM 1320 C CA . ALA A 1 181 ? -19.031 -1.595 8.781 1 95.69 181 ALA A CA 1
ATOM 1321 C C . ALA A 1 181 ? -19.641 -2.77 8.031 1 95.69 181 ALA A C 1
ATOM 1323 O O . ALA A 1 181 ? -20.719 -2.645 7.453 1 95.69 181 ALA A O 1
ATOM 1324 N N . VAL A 1 182 ? -18.844 -3.865 8.039 1 89.88 182 VAL A N 1
ATOM 1325 C CA . VAL A 1 182 ? -19.375 -5.082 7.438 1 89.88 182 VAL A CA 1
ATOM 1326 C C . VAL A 1 182 ? -20.45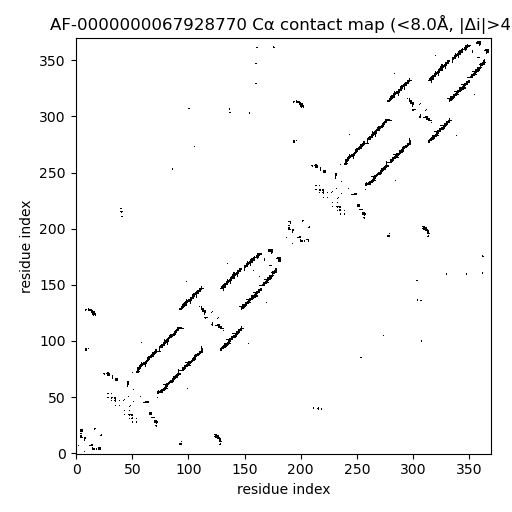3 -5.676 8.344 1 89.88 182 VAL A C 1
ATOM 1328 O O . VAL A 1 182 ? -20.281 -5.75 9.562 1 89.88 182 VAL A O 1
ATOM 1331 N N . THR A 1 183 ? -21.672 -5.723 7.926 1 72.06 183 THR A N 1
ATOM 1332 C CA . THR A 1 183 ? -22.75 -6.34 8.695 1 72.06 183 THR A CA 1
ATOM 1333 C C . THR A 1 183 ? -22.609 -7.855 8.711 1 72.06 183 THR A C 1
ATOM 1335 O O . THR A 1 183 ? -22.359 -8.477 7.676 1 72.06 183 THR A O 1
ATOM 1338 N N . PRO A 1 184 ? -22.391 -8.367 10 1 59.53 184 PRO A N 1
ATOM 1339 C CA . PRO A 1 184 ? -22.484 -9.828 9.984 1 59.53 184 PRO A CA 1
ATOM 1340 C C . PRO A 1 184 ? -23.594 -10.344 9.07 1 59.53 184 PRO A C 1
ATOM 1342 O O . PRO A 1 184 ? -24.672 -9.758 9.008 1 59.53 184 PRO A O 1
ATOM 1345 N N . ARG A 1 185 ? -23.156 -11.047 8.008 1 36.06 185 ARG A N 1
ATOM 1346 C CA . ARG A 1 185 ? -24.266 -11.703 7.332 1 36.06 185 ARG A CA 1
ATOM 1347 C C . ARG A 1 185 ? -25 -12.648 8.281 1 36.06 185 ARG A C 1
ATOM 1349 O O . ARG A 1 185 ? -24.406 -13.164 9.234 1 36.06 185 ARG A O 1
ATOM 1356 N N . MET B 1 1 ? 9.305 -34.438 9.234 1 54.44 1 MET B N 1
ATOM 1357 C CA . MET B 1 1 ? 9.961 -33.156 9.297 1 54.44 1 MET B CA 1
ATOM 1358 C C . MET B 1 1 ? 8.953 -32.031 9.094 1 54.44 1 MET B C 1
ATOM 1360 O O . MET B 1 1 ? 8.102 -32.094 8.211 1 54.44 1 MET B O 1
ATOM 1364 N N . THR B 1 2 ? 8.766 -31.234 10.211 1 74.31 2 THR B N 1
ATOM 1365 C CA . THR B 1 2 ? 7.703 -30.234 10.156 1 74.31 2 THR B CA 1
ATOM 1366 C C . THR B 1 2 ? 7.91 -29.281 8.984 1 74.31 2 THR B C 1
ATOM 1368 O O . THR B 1 2 ? 9.039 -28.891 8.688 1 74.31 2 THR B O 1
ATOM 1371 N N . ALA B 1 3 ? 7.004 -29.203 8.156 1 91.25 3 ALA B N 1
ATOM 1372 C CA . ALA B 1 3 ? 7.086 -28.406 6.934 1 91.25 3 ALA B CA 1
ATOM 1373 C C . ALA B 1 3 ? 7.586 -27 7.23 1 91.25 3 ALA B C 1
ATOM 1375 O O . ALA B 1 3 ? 7.172 -26.375 8.211 1 91.25 3 ALA B O 1
ATOM 1376 N N . SER B 1 4 ? 8.664 -26.625 6.555 1 96.25 4 SER B N 1
ATOM 1377 C CA . SER B 1 4 ? 9.156 -25.25 6.695 1 96.25 4 SER B CA 1
ATOM 1378 C C . SER B 1 4 ? 8.047 -24.234 6.441 1 96.25 4 SER B C 1
ATOM 1380 O O . SER B 1 4 ? 6.992 -24.578 5.902 1 96.25 4 SER B O 1
ATOM 1382 N N . GLU B 1 5 ? 8.164 -23 6.902 1 97.81 5 GLU B N 1
ATOM 1383 C CA . GLU B 1 5 ? 7.176 -21.953 6.652 1 97.81 5 GLU B CA 1
ATOM 1384 C C . GLU B 1 5 ? 6.996 -21.719 5.156 1 97.81 5 GLU B C 1
ATOM 1386 O O . GLU B 1 5 ? 5.887 -21.422 4.699 1 97.81 5 GLU B O 1
ATOM 1391 N N . ARG B 1 6 ? 8.094 -21.828 4.473 1 97.25 6 ARG B N 1
ATOM 1392 C CA . ARG B 1 6 ? 8.008 -21.688 3.023 1 97.25 6 ARG B CA 1
ATOM 1393 C C . ARG B 1 6 ? 7.113 -22.766 2.422 1 97.25 6 ARG B C 1
ATOM 1395 O O . ARG B 1 6 ? 6.316 -22.484 1.521 1 97.25 6 ARG B O 1
ATOM 1402 N N . MET B 1 7 ? 7.293 -23.984 2.809 1 97.75 7 MET B N 1
ATOM 1403 C CA . MET B 1 7 ? 6.488 -25.094 2.307 1 97.75 7 MET B CA 1
ATOM 1404 C C . MET B 1 7 ? 5.012 -24.891 2.639 1 97.75 7 MET B C 1
ATOM 1406 O O . MET B 1 7 ? 4.141 -25.156 1.81 1 97.75 7 MET B O 1
ATOM 1410 N N . LYS B 1 8 ? 4.785 -24.438 3.889 1 97.81 8 LYS B N 1
ATOM 1411 C CA . LYS B 1 8 ? 3.414 -24.141 4.281 1 97.81 8 LYS B CA 1
ATOM 1412 C C . LYS B 1 8 ? 2.818 -23.047 3.391 1 97.81 8 LYS B C 1
ATOM 1414 O O . LYS B 1 8 ? 1.67 -23.156 2.955 1 97.81 8 LYS B O 1
ATOM 1419 N N . MET B 1 9 ? 3.605 -21.938 3.186 1 97.81 9 MET B N 1
ATOM 1420 C CA . MET B 1 9 ? 3.182 -20.859 2.307 1 97.81 9 MET B CA 1
ATOM 1421 C C . MET B 1 9 ? 2.799 -21.391 0.929 1 97.81 9 MET B C 1
ATOM 1423 O O . MET B 1 9 ? 1.721 -21.078 0.418 1 97.81 9 MET B O 1
ATOM 1427 N N . ALA B 1 10 ? 3.604 -22.281 0.371 1 97.31 10 ALA B N 1
ATOM 1428 C CA . ALA B 1 10 ? 3.402 -22.812 -0.969 1 97.31 10 ALA B CA 1
ATOM 1429 C C . ALA B 1 10 ? 2.168 -23.719 -1.017 1 97.31 10 ALA B C 1
ATOM 1431 O O . ALA B 1 10 ? 1.479 -23.781 -2.037 1 97.31 10 ALA B O 1
ATOM 1432 N N . ALA B 1 11 ? 1.853 -24.312 0.056 1 96.88 11 ALA B N 1
ATOM 1433 C CA . ALA B 1 11 ? 0.754 -25.281 0.125 1 96.88 11 ALA B CA 1
ATOM 1434 C C . ALA B 1 11 ? -0.566 -24.578 0.44 1 96.88 11 ALA B C 1
ATOM 1436 O O . ALA B 1 11 ? -1.619 -25.219 0.477 1 96.88 11 ALA B O 1
ATOM 1437 N N . GLY B 1 12 ? -0.502 -23.266 0.695 1 96.5 12 GLY B N 1
ATOM 1438 C CA . GLY B 1 12 ? -1.714 -22.547 1.054 1 96.5 12 GLY B CA 1
ATOM 1439 C C . GLY B 1 12 ? -2.164 -22.812 2.479 1 96.5 12 GLY B C 1
ATOM 1440 O O . GLY B 1 12 ? -3.354 -22.719 2.787 1 96.5 12 GLY B O 1
ATOM 1441 N N . GLU B 1 13 ? -1.27 -23.266 3.287 1 96.56 13 GLU B N 1
ATOM 1442 C CA . GLU B 1 13 ? -1.519 -23.469 4.711 1 96.56 13 GLU B CA 1
ATOM 1443 C C . GLU B 1 13 ? -1.136 -22.234 5.52 1 96.56 13 GLU B C 1
ATOM 1445 O O . GLU B 1 13 ? -0.427 -21.359 5.023 1 96.56 13 GLU B O 1
ATOM 1450 N N . TRP B 1 14 ? -1.639 -22.203 6.738 1 96.31 14 TRP B N 1
ATOM 1451 C CA . TRP B 1 14 ? -1.208 -21.141 7.629 1 96.31 14 TRP B CA 1
ATOM 1452 C C . TRP B 1 14 ? 0.297 -21.203 7.867 1 96.31 14 TRP B C 1
ATOM 1454 O O . TRP B 1 14 ? 0.846 -22.266 8.133 1 96.31 14 TRP B O 1
ATOM 1464 N N . TYR B 1 15 ? 0.954 -20.141 7.699 1 97.69 15 TYR B N 1
ATOM 1465 C CA . TYR B 1 15 ? 2.385 -19.984 7.941 1 97.69 15 TYR B CA 1
ATOM 1466 C C . TYR B 1 15 ? 2.686 -18.672 8.641 1 97.69 15 TYR B C 1
ATOM 1468 O O . TYR B 1 15 ? 1.822 -17.797 8.727 1 97.69 15 TYR B O 1
ATOM 1476 N N . THR B 1 16 ? 3.811 -18.578 9.266 1 97.12 16 THR B N 1
ATOM 1477 C CA . THR B 1 16 ? 4.246 -17.297 9.789 1 97.12 16 THR B CA 1
ATOM 1478 C C . THR B 1 16 ? 5.176 -16.594 8.797 1 97.12 16 THR B C 1
ATOM 1480 O O . THR B 1 16 ? 6.105 -17.219 8.266 1 97.12 16 THR B O 1
ATOM 1483 N N . CYS B 1 17 ? 4.875 -15.312 8.555 1 95.5 17 CYS B N 1
ATOM 1484 C CA . CYS B 1 17 ? 5.699 -14.555 7.625 1 95.5 17 CYS B CA 1
ATOM 1485 C C . CYS B 1 17 ? 6.977 -14.07 8.297 1 95.5 17 CYS B C 1
ATOM 1487 O O . CYS B 1 17 ? 7.891 -13.586 7.629 1 95.5 17 CYS B O 1
ATOM 1489 N N . ILE B 1 18 ? 6.996 -14.195 9.602 1 95.12 18 ILE B N 1
ATOM 1490 C CA . ILE B 1 18 ? 8.203 -13.883 10.359 1 95.12 18 ILE B CA 1
ATOM 1491 C C . ILE B 1 18 ? 9.117 -15.102 10.398 1 95.12 18 ILE B C 1
ATOM 1493 O O . ILE B 1 18 ? 9.102 -15.867 11.367 1 95.12 18 ILE B O 1
ATOM 1497 N N . ASP B 1 19 ? 9.758 -15.391 9.352 1 96.94 19 ASP B N 1
ATOM 1498 C CA . ASP B 1 19 ? 10.602 -16.562 9.109 1 96.94 19 ASP B CA 1
ATOM 1499 C C . ASP B 1 19 ? 11.875 -16.188 8.359 1 96.94 19 ASP B C 1
ATOM 1501 O O . ASP B 1 19 ? 11.82 -15.438 7.383 1 96.94 19 ASP B O 1
ATOM 1505 N N . ASP B 1 20 ? 13.031 -16.688 8.844 1 97.25 20 ASP B N 1
ATOM 1506 C CA . ASP B 1 20 ? 14.328 -16.297 8.305 1 97.25 20 ASP B CA 1
ATOM 1507 C C . ASP B 1 20 ? 14.43 -16.625 6.816 1 97.25 20 ASP B C 1
ATOM 1509 O O . ASP B 1 20 ? 14.977 -15.844 6.035 1 97.25 20 ASP B O 1
ATOM 1513 N N . GLU B 1 21 ? 14.016 -17.812 6.492 1 97.88 21 GLU B N 1
ATOM 1514 C CA . GLU B 1 21 ? 14.078 -18.219 5.09 1 97.88 21 GLU B CA 1
ATOM 1515 C C . GLU B 1 21 ? 13.227 -17.297 4.219 1 97.88 21 GLU B C 1
ATOM 1517 O O . GLU B 1 21 ? 13.672 -16.844 3.162 1 97.88 21 GLU B O 1
ATOM 152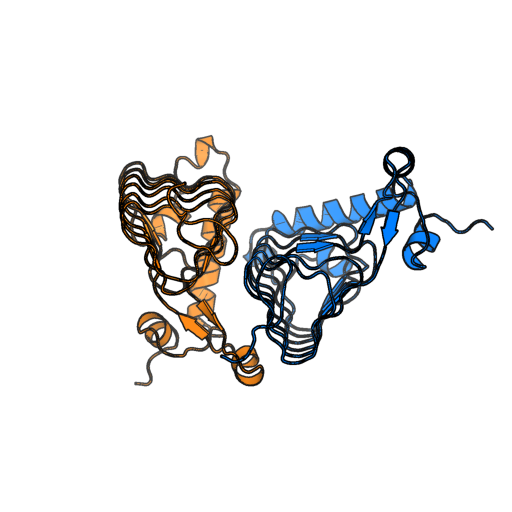2 N N . LEU B 1 22 ? 12.023 -17.078 4.633 1 98 22 LEU B N 1
ATOM 1523 C CA . LEU B 1 22 ? 11.125 -16.219 3.885 1 98 22 LEU B CA 1
ATOM 1524 C C . LEU B 1 22 ? 11.656 -14.789 3.838 1 98 22 LEU B C 1
ATOM 1526 O O . LEU B 1 22 ? 11.539 -14.109 2.816 1 98 22 LEU B O 1
ATOM 1530 N N . GLU B 1 23 ? 12.227 -14.32 4.918 1 97.25 23 GLU B N 1
ATOM 1531 C CA . GLU B 1 23 ? 12.836 -12.992 4.938 1 97.25 23 GLU B CA 1
ATOM 1532 C C . GLU B 1 23 ? 13.984 -12.898 3.932 1 97.25 23 GLU B C 1
ATOM 1534 O O . GLU B 1 23 ? 14.117 -11.891 3.232 1 97.25 23 GLU B O 1
ATOM 1539 N N . ALA B 1 24 ? 14.805 -13.883 3.871 1 97.81 24 ALA B N 1
ATOM 1540 C CA . ALA B 1 24 ? 15.914 -13.898 2.92 1 97.81 24 ALA B CA 1
ATOM 1541 C C . ALA B 1 24 ? 15.406 -13.797 1.483 1 97.81 24 ALA B C 1
ATOM 1543 O O . ALA B 1 24 ? 16.016 -13.117 0.65 1 97.81 24 ALA B O 1
ATOM 1544 N N . LEU B 1 25 ? 14.344 -14.484 1.219 1 98.25 25 LEU B N 1
ATOM 1545 C CA . LEU B 1 25 ? 13.734 -14.422 -0.108 1 98.25 25 LEU B CA 1
ATOM 1546 C C . LEU B 1 25 ? 13.188 -13.031 -0.396 1 98.25 25 LEU B C 1
ATOM 1548 O O . LEU B 1 25 ? 13.328 -12.523 -1.51 1 98.25 25 LEU B O 1
ATOM 1552 N N . ARG B 1 26 ? 12.586 -12.367 0.58 1 98.19 26 ARG B N 1
ATOM 1553 C CA . ARG B 1 26 ? 12.047 -11.016 0.403 1 98.19 26 ARG B CA 1
ATOM 1554 C C . ARG B 1 26 ? 13.172 -10 0.221 1 98.19 26 ARG B C 1
ATOM 1556 O O . ARG B 1 26 ? 13.016 -9.023 -0.515 1 98.19 26 ARG B O 1
ATOM 1563 N N . VAL B 1 27 ? 14.297 -10.234 0.893 1 97.69 27 VAL B N 1
ATOM 1564 C CA . VAL B 1 27 ? 15.461 -9.359 0.744 1 97.69 27 VAL B CA 1
ATOM 1565 C C . VAL B 1 27 ? 15.984 -9.438 -0.689 1 97.69 27 VAL B C 1
ATOM 1567 O O . VAL B 1 27 ? 16.297 -8.406 -1.297 1 97.69 27 VAL B O 1
ATOM 1570 N N . THR B 1 28 ? 16.062 -10.609 -1.235 1 98.19 28 THR B N 1
ATOM 1571 C CA . THR B 1 28 ? 16.484 -10.797 -2.617 1 98.19 28 THR B CA 1
ATOM 1572 C C . THR B 1 28 ? 15.562 -10.062 -3.578 1 98.19 28 THR B C 1
ATOM 1574 O O . THR B 1 28 ? 16.016 -9.422 -4.523 1 98.19 28 THR B O 1
ATOM 1577 N N . ALA B 1 29 ? 14.297 -10.164 -3.275 1 98.69 29 ALA B N 1
ATOM 1578 C CA . ALA B 1 29 ? 13.305 -9.5 -4.113 1 98.69 29 ALA B CA 1
ATOM 1579 C C . ALA B 1 29 ? 13.445 -7.98 -4.016 1 98.69 29 ALA B C 1
ATOM 1581 O O . ALA B 1 29 ? 13.359 -7.273 -5.023 1 98.69 29 ALA B O 1
ATOM 1582 N N . ARG B 1 30 ? 13.625 -7.484 -2.795 1 98.25 30 ARG B N 1
ATOM 1583 C CA . ARG B 1 30 ? 13.789 -6.047 -2.6 1 98.25 30 ARG B CA 1
ATOM 1584 C C . ARG B 1 30 ? 14.984 -5.52 -3.387 1 98.25 30 ARG B C 1
ATOM 1586 O O . ARG B 1 30 ? 14.914 -4.43 -3.965 1 98.25 30 ARG B O 1
ATOM 1593 N N . ASP B 1 31 ? 16.047 -6.27 -3.438 1 98.38 31 ASP B N 1
ATOM 1594 C CA . ASP B 1 31 ? 17.234 -5.875 -4.191 1 98.38 31 ASP B CA 1
ATOM 1595 C C . ASP B 1 31 ? 16.938 -5.816 -5.688 1 98.38 31 ASP B C 1
ATOM 1597 O O . ASP B 1 31 ? 17.328 -4.871 -6.371 1 98.38 31 ASP B O 1
ATOM 1601 N N . ALA B 1 32 ? 16.281 -6.816 -6.168 1 98.69 32 ALA B N 1
ATOM 1602 C CA . ALA B 1 32 ? 15.938 -6.879 -7.586 1 98.69 32 ALA B CA 1
ATOM 1603 C C . ALA B 1 32 ? 14.992 -5.742 -7.977 1 98.69 32 ALA B C 1
ATOM 1605 O O . ALA B 1 32 ? 15.156 -5.125 -9.031 1 98.69 32 ALA B O 1
ATOM 1606 N N . VAL B 1 33 ? 14.016 -5.484 -7.109 1 98.69 33 VAL B N 1
ATOM 1607 C CA . VAL B 1 33 ? 13.055 -4.41 -7.332 1 98.69 33 VAL B CA 1
ATOM 1608 C C . VAL B 1 33 ? 13.773 -3.064 -7.316 1 98.69 33 VAL B C 1
ATOM 1610 O O . VAL B 1 33 ? 13.5 -2.199 -8.156 1 98.69 33 VAL B O 1
ATOM 1613 N N . PHE B 1 34 ? 14.672 -2.928 -6.402 1 98.56 34 PHE B N 1
ATOM 1614 C CA . PHE B 1 34 ? 15.438 -1.692 -6.312 1 98.56 34 PHE B CA 1
ATOM 1615 C C . PHE B 1 34 ? 16.234 -1.453 -7.594 1 98.56 34 PHE B C 1
ATOM 1617 O O . PHE B 1 34 ? 16.234 -0.339 -8.125 1 98.56 34 PHE B O 1
ATOM 1624 N N . GLU B 1 35 ? 16.875 -2.438 -8.094 1 98.44 35 GLU B N 1
ATOM 1625 C CA . GLU B 1 35 ? 17.609 -2.324 -9.359 1 98.44 35 GLU B CA 1
ATOM 1626 C C . GLU B 1 35 ? 16.688 -1.905 -10.492 1 98.44 35 GLU B C 1
ATOM 1628 O O . GLU B 1 35 ? 17 -0.992 -11.258 1 98.44 35 GLU B O 1
ATOM 1633 N N . HIS B 1 36 ? 15.586 -2.576 -10.586 1 98.75 36 HIS B N 1
ATOM 1634 C CA . HIS B 1 36 ? 14.625 -2.303 -11.648 1 98.75 36 HIS B CA 1
ATOM 1635 C C . HIS B 1 36 ? 14.164 -0.849 -11.609 1 98.75 36 HIS B C 1
ATOM 1637 O O . HIS B 1 36 ? 14.07 -0.195 -12.648 1 98.75 36 HIS B O 1
ATOM 1643 N N . ASN B 1 37 ? 13.945 -0.373 -10.422 1 98.38 37 ASN B N 1
ATOM 1644 C CA . ASN B 1 37 ? 13.391 0.964 -10.25 1 98.38 37 ASN B CA 1
ATOM 1645 C C . ASN B 1 37 ? 14.461 2.041 -10.391 1 98.38 37 ASN B C 1
ATOM 1647 O O . ASN B 1 37 ? 14.148 3.211 -10.609 1 98.38 37 ASN B O 1
ATOM 1651 N N . SER B 1 38 ? 15.695 1.693 -10.234 1 97.5 38 SER B N 1
ATOM 1652 C CA . SER B 1 38 ? 16.766 2.688 -10.172 1 97.5 38 SER B CA 1
ATOM 1653 C C . SER B 1 38 ? 17.516 2.768 -11.5 1 97.5 38 SER B C 1
ATOM 1655 O O . SER B 1 38 ? 18.234 3.742 -11.75 1 97.5 38 SER B O 1
ATOM 1657 N N . LEU B 1 39 ? 17.422 1.781 -12.391 1 97.5 39 LEU B N 1
ATOM 1658 C CA . LEU B 1 39 ? 18.109 1.804 -13.68 1 97.5 39 LEU B CA 1
ATOM 1659 C C . LEU B 1 39 ? 17.422 2.781 -14.633 1 97.5 39 LEU B C 1
ATOM 1661 O O . LEU B 1 39 ? 16.203 2.846 -14.703 1 97.5 39 LEU B O 1
ATOM 1665 N N . PRO B 1 40 ? 18.281 3.568 -15.383 1 97.31 40 PRO B N 1
ATOM 1666 C CA . PRO B 1 40 ? 17.672 4.34 -16.484 1 97.31 40 PRO B CA 1
ATOM 1667 C C . PRO B 1 40 ? 16.875 3.467 -17.438 1 97.31 40 PRO B C 1
ATOM 1669 O O . PRO B 1 40 ? 17.266 2.328 -17.719 1 97.31 40 PRO B O 1
ATOM 1672 N N . PRO B 1 41 ? 15.898 4.012 -17.938 1 96.12 41 PRO B N 1
ATOM 1673 C CA . PRO B 1 41 ? 14.969 3.205 -18.734 1 96.12 41 PRO B CA 1
ATOM 1674 C C . PRO B 1 41 ? 15.664 2.49 -19.891 1 96.12 41 PRO B C 1
ATOM 1676 O O . PRO B 1 41 ? 15.344 1.336 -20.188 1 96.12 41 PRO B O 1
ATOM 1679 N N . ARG B 1 42 ? 16.531 3.172 -20.531 1 96.88 42 ARG B N 1
ATOM 1680 C CA . ARG B 1 42 ? 17.203 2.568 -21.672 1 96.88 42 ARG B CA 1
ATOM 1681 C C . ARG B 1 42 ? 18.094 1.404 -21.234 1 96.88 42 ARG B C 1
ATOM 1683 O O . ARG B 1 42 ? 18.359 0.49 -22.016 1 96.88 42 ARG B O 1
ATOM 1690 N N . GLN B 1 43 ? 18.547 1.479 -20.016 1 97.06 43 GLN B N 1
ATOM 1691 C CA . GLN B 1 43 ? 19.375 0.406 -19.453 1 97.06 43 GLN B CA 1
ATOM 1692 C C . GLN B 1 43 ? 18.5 -0.69 -18.844 1 97.06 43 GLN B C 1
ATOM 1694 O O . GLN B 1 43 ? 18.844 -1.872 -18.922 1 97.06 43 GLN B O 1
ATOM 1699 N N . ARG B 1 44 ? 17.375 -0.348 -18.297 1 97.44 44 ARG B N 1
ATOM 1700 C CA . ARG B 1 44 ? 16.469 -1.281 -17.656 1 97.44 44 ARG B CA 1
ATOM 1701 C C . ARG B 1 44 ? 15.852 -2.24 -18.672 1 97.44 44 ARG B C 1
ATOM 1703 O O . ARG B 1 44 ? 15.719 -3.436 -18.406 1 97.44 44 ARG B O 1
ATOM 1710 N N . GLY B 1 45 ? 15.531 -1.674 -19.922 1 96.94 45 GLY B N 1
ATOM 1711 C CA . GLY B 1 45 ? 14.766 -2.457 -20.875 1 96.94 45 GLY B CA 1
ATOM 1712 C C . GLY B 1 45 ? 13.352 -2.756 -20.391 1 96.94 45 GLY B C 1
ATOM 1713 O O . GLY B 1 45 ? 12.758 -1.963 -19.672 1 96.94 45 GLY B O 1
ATOM 1714 N N . ASN B 1 46 ? 12.836 -3.885 -20.875 1 97.94 46 ASN B N 1
ATOM 1715 C CA . ASN B 1 46 ? 11.484 -4.273 -20.5 1 97.94 46 ASN B CA 1
ATOM 1716 C C . ASN B 1 46 ? 11.406 -4.668 -19.031 1 97.94 46 ASN B C 1
ATOM 1718 O O . ASN B 1 46 ? 10.43 -4.348 -18.344 1 97.94 46 ASN B O 1
ATOM 1722 N N . ILE B 1 47 ? 12.398 -5.352 -18.594 1 98.38 47 ILE B N 1
ATOM 1723 C CA . ILE B 1 47 ? 12.555 -5.797 -17.219 1 98.38 47 ILE B CA 1
ATOM 1724 C C . ILE B 1 47 ? 14.047 -5.879 -16.875 1 98.38 47 ILE B C 1
ATOM 1726 O O . ILE B 1 47 ? 14.836 -6.438 -17.641 1 98.38 47 ILE B O 1
ATOM 1730 N N . ALA B 1 48 ? 14.469 -5.328 -15.703 1 98.56 48 ALA B N 1
ATOM 1731 C CA . ALA B 1 48 ? 15.867 -5.348 -15.305 1 98.56 48 ALA B CA 1
ATOM 1732 C C . ALA B 1 48 ? 16.359 -6.777 -15.094 1 98.56 48 ALA B C 1
ATOM 1734 O O . ALA B 1 48 ? 15.586 -7.652 -14.688 1 98.56 48 ALA B O 1
ATOM 1735 N N . PRO B 1 49 ? 17.641 -7.027 -15.266 1 97.94 49 PRO B N 1
ATOM 1736 C CA . PRO B 1 49 ? 18.188 -8.383 -15.258 1 97.94 49 PRO B CA 1
ATOM 1737 C C . PRO B 1 49 ? 17.906 -9.125 -13.953 1 97.94 49 PRO B C 1
ATOM 1739 O O . PRO B 1 49 ? 17.5 -10.281 -13.969 1 97.94 49 PRO B O 1
ATOM 1742 N N . ALA B 1 50 ? 18.109 -8.469 -12.812 1 98.31 50 ALA B N 1
ATOM 1743 C CA . ALA B 1 50 ? 17.922 -9.148 -11.531 1 98.31 50 ALA B CA 1
ATOM 1744 C C . ALA B 1 50 ? 16.453 -9.547 -11.344 1 98.31 50 ALA B C 1
ATOM 1746 O O . ALA B 1 50 ? 16.172 -10.633 -10.836 1 98.31 50 ALA B O 1
ATOM 1747 N N . LEU B 1 51 ? 15.539 -8.656 -11.727 1 98.69 51 LEU B N 1
ATOM 1748 C CA . LEU B 1 51 ? 14.117 -8.953 -11.602 1 98.69 51 LEU B CA 1
ATOM 1749 C C . LEU B 1 51 ? 13.703 -10.047 -12.578 1 98.69 51 LEU B C 1
ATOM 1751 O O . LEU B 1 51 ? 12.953 -10.961 -12.219 1 98.69 51 LEU B O 1
ATOM 1755 N N . ARG B 1 52 ? 14.195 -9.961 -13.75 1 98.25 52 ARG B N 1
ATOM 1756 C CA . ARG B 1 52 ? 13.93 -10.984 -14.758 1 98.25 52 ARG B CA 1
ATOM 1757 C C . ARG B 1 52 ? 14.336 -12.367 -14.242 1 98.25 52 ARG B C 1
ATOM 1759 O O . ARG B 1 52 ? 13.594 -13.336 -14.422 1 98.25 52 ARG B O 1
ATOM 1766 N N . THR B 1 53 ? 15.5 -12.422 -13.641 1 98.12 53 THR B N 1
ATOM 1767 C CA . THR B 1 53 ? 16.031 -13.672 -13.125 1 98.12 53 THR B CA 1
ATOM 1768 C C . THR B 1 53 ? 15.18 -14.203 -11.984 1 98.12 53 THR B C 1
ATOM 1770 O O . THR B 1 53 ? 15.047 -15.422 -11.805 1 98.12 53 THR B O 1
ATOM 1773 N N . LEU B 1 54 ? 14.539 -13.367 -11.305 1 98.31 54 LEU B N 1
ATOM 1774 C CA . LEU B 1 54 ? 13.781 -13.711 -10.109 1 98.31 54 LEU B CA 1
ATOM 1775 C C . LEU B 1 54 ? 12.398 -14.234 -10.477 1 98.31 54 LEU B C 1
ATOM 1777 O O . LEU B 1 54 ? 11.828 -15.055 -9.75 1 98.31 54 LEU B O 1
ATOM 1781 N N . LEU B 1 55 ? 11.828 -13.797 -11.594 1 98.75 55 LEU B N 1
ATOM 1782 C CA . LEU B 1 55 ? 10.453 -14.117 -11.969 1 98.75 55 LEU B CA 1
ATOM 1783 C C . LEU B 1 55 ? 10.305 -15.609 -12.242 1 98.75 55 LEU B C 1
ATOM 1785 O O . LEU B 1 55 ? 11.227 -16.25 -12.75 1 98.75 55 LEU B O 1
ATOM 1789 N N . GLY B 1 56 ? 9.094 -16.125 -11.906 1 98.75 56 GLY B N 1
ATOM 1790 C CA . GLY B 1 56 ? 8.82 -17.516 -12.18 1 98.75 56 GLY B CA 1
ATOM 1791 C C . GLY B 1 56 ? 8.797 -17.844 -13.664 1 98.75 56 GLY B C 1
ATOM 1792 O O . GLY B 1 56 ? 9.227 -18.922 -14.078 1 98.75 56 GLY B O 1
ATOM 1793 N N . ALA B 1 57 ? 8.211 -16.922 -14.398 1 98.38 57 ALA B N 1
ATOM 1794 C CA . ALA B 1 57 ? 8.188 -17.031 -15.859 1 98.38 57 ALA B CA 1
ATOM 1795 C C . ALA B 1 57 ? 7.926 -15.672 -16.5 1 98.38 57 ALA B C 1
ATOM 1797 O O . ALA B 1 57 ? 7.297 -14.805 -15.898 1 98.38 57 ALA B O 1
ATOM 1798 N N . MET B 1 58 ? 8.445 -15.547 -17.656 1 97.56 58 MET B N 1
ATOM 1799 C CA . MET B 1 58 ? 8.258 -14.344 -18.453 1 97.56 58 MET B CA 1
ATOM 1800 C C . MET B 1 58 ? 8.156 -14.68 -19.938 1 97.56 58 MET B C 1
ATOM 1802 O O . MET B 1 58 ? 9.117 -15.164 -20.531 1 97.56 58 MET B O 1
ATOM 1806 N N . GLY B 1 59 ? 7.008 -14.422 -20.438 1 98 59 GLY B N 1
ATOM 1807 C CA . GLY B 1 59 ? 6.84 -14.633 -21.859 1 98 59 GLY B CA 1
ATOM 1808 C C . GLY B 1 59 ? 7.516 -13.562 -22.703 1 98 59 GLY B C 1
ATOM 1809 O O . GLY B 1 59 ? 7.836 -12.484 -22.203 1 98 59 GLY B O 1
ATOM 1810 N N . GLU B 1 60 ? 7.691 -13.859 -23.969 1 97.88 60 GLU B N 1
ATOM 1811 C CA . GLU B 1 60 ? 8.305 -12.914 -24.906 1 97.88 60 GLU B CA 1
ATOM 1812 C C . GLU B 1 60 ? 7.527 -11.602 -24.953 1 97.88 60 GLU B C 1
ATOM 1814 O O . GLU B 1 60 ? 6.297 -11.609 -25.016 1 97.88 60 GLU B O 1
ATOM 1819 N N . GLY B 1 61 ? 8.312 -10.492 -24.797 1 98.12 61 GLY B N 1
ATOM 1820 C CA . GLY B 1 61 ? 7.699 -9.188 -24.969 1 98.12 61 GLY B CA 1
ATOM 1821 C C . GLY B 1 61 ? 7.027 -8.672 -23.703 1 98.12 61 GLY B C 1
ATOM 1822 O O . GLY B 1 61 ? 6.48 -7.566 -23.703 1 98.12 61 GLY B O 1
ATOM 1823 N N . ALA B 1 62 ? 6.973 -9.453 -22.703 1 98.62 62 ALA B N 1
ATOM 1824 C CA . ALA B 1 62 ? 6.438 -8.969 -21.422 1 98.62 62 ALA B CA 1
ATOM 1825 C C . ALA B 1 62 ? 7.23 -7.762 -20.922 1 98.62 62 ALA B C 1
ATOM 1827 O O . ALA B 1 62 ? 8.453 -7.699 -21.109 1 98.62 62 ALA B O 1
ATOM 1828 N N . ARG B 1 63 ? 6.523 -6.84 -20.344 1 98.69 63 ARG B N 1
ATOM 1829 C CA . ARG B 1 63 ? 7.145 -5.594 -19.906 1 98.69 63 ARG B CA 1
ATOM 1830 C C . ARG B 1 63 ? 6.598 -5.164 -18.547 1 98.69 63 ARG B C 1
ATOM 1832 O O . ARG B 1 63 ? 5.395 -5.266 -18.281 1 98.69 63 ARG B O 1
ATOM 1839 N N . ILE B 1 64 ? 7.461 -4.73 -17.656 1 98.88 64 ILE B N 1
ATOM 1840 C CA . ILE B 1 64 ? 7.129 -4.133 -16.375 1 98.88 64 ILE B CA 1
ATOM 1841 C C . ILE B 1 64 ? 7.703 -2.719 -16.297 1 98.88 64 ILE B C 1
ATOM 1843 O O . ILE B 1 64 ? 8.922 -2.539 -16.234 1 98.88 64 ILE B O 1
ATOM 1847 N N . GLU B 1 65 ? 6.875 -1.73 -16.25 1 98.75 65 GLU B N 1
ATOM 1848 C CA . GLU B 1 65 ? 7.324 -0.35 -16.094 1 98.75 65 GLU B CA 1
ATOM 1849 C C . GLU B 1 65 ? 7.75 -0.068 -14.656 1 98.75 65 GLU B C 1
ATOM 1851 O O . GLU B 1 65 ? 7.332 -0.765 -13.727 1 98.75 65 GLU B O 1
ATOM 1856 N N . ALA B 1 66 ? 8.602 0.851 -14.516 1 98.44 66 ALA B N 1
ATOM 1857 C CA . ALA B 1 66 ? 9.016 1.325 -13.203 1 98.44 66 ALA B CA 1
ATOM 1858 C C . ALA B 1 66 ? 8.195 2.541 -12.773 1 98.44 66 ALA B C 1
ATOM 1860 O O . ALA B 1 66 ? 7.789 3.35 -13.617 1 98.44 66 ALA B O 1
ATOM 1861 N N . PRO B 1 67 ? 7.961 2.822 -11.523 1 98.25 67 PRO B N 1
ATOM 1862 C CA . PRO B 1 67 ? 8.359 1.915 -10.445 1 98.25 67 PRO B CA 1
ATOM 1863 C C . PRO B 1 67 ? 7.48 0.666 -10.375 1 98.25 67 PRO B C 1
ATOM 1865 O O . PRO B 1 67 ? 6.398 0.63 -10.961 1 98.25 67 PRO B O 1
ATOM 1868 N N . PHE B 1 68 ? 7.945 -0.379 -9.852 1 98.88 68 PHE B N 1
ATOM 1869 C CA . PHE B 1 68 ? 7.281 -1.654 -9.617 1 98.88 68 PHE B CA 1
ATOM 1870 C C . PHE B 1 68 ? 7.648 -2.219 -8.258 1 98.88 68 PHE B C 1
ATOM 1872 O O . PHE B 1 68 ? 8.711 -1.911 -7.715 1 98.88 68 PHE B O 1
ATOM 1879 N N . HIS B 1 69 ? 6.691 -2.965 -7.664 1 98.81 69 HIS B N 1
ATOM 1880 C CA . HIS B 1 69 ? 6.984 -3.635 -6.402 1 98.81 69 HIS B CA 1
ATOM 1881 C C . HIS B 1 69 ? 6.398 -5.043 -6.379 1 98.81 69 HIS B C 1
ATOM 1883 O O . HIS B 1 69 ? 5.266 -5.258 -6.812 1 98.81 69 HIS B O 1
ATOM 1889 N N . CYS B 1 70 ? 7.152 -6.02 -5.824 1 98.81 70 CYS B N 1
ATOM 1890 C CA . CYS B 1 70 ? 6.641 -7.352 -5.508 1 98.81 70 CYS B CA 1
ATOM 1891 C C . CYS B 1 70 ? 7.273 -7.887 -4.23 1 98.81 70 CYS B C 1
ATOM 1893 O O . CYS B 1 70 ? 8.289 -7.367 -3.77 1 98.81 70 CYS B O 1
ATOM 1895 N N . ALA B 1 71 ? 6.711 -8.883 -3.664 1 98.5 71 ALA B N 1
ATOM 1896 C CA . ALA B 1 71 ? 7.168 -9.406 -2.379 1 98.5 71 ALA B CA 1
ATOM 1897 C C . ALA B 1 71 ? 8.312 -10.398 -2.568 1 98.5 71 ALA B C 1
ATOM 1899 O O . ALA B 1 71 ? 9.289 -10.375 -1.816 1 98.5 71 ALA B O 1
ATOM 1900 N N . TYR B 1 72 ? 8.141 -11.297 -3.59 1 98.69 72 TYR B N 1
ATOM 1901 C CA . TYR B 1 72 ? 9.102 -12.383 -3.742 1 98.69 72 TYR B CA 1
ATOM 1902 C C . TYR B 1 72 ? 9.641 -12.438 -5.168 1 98.69 72 TYR B C 1
ATOM 1904 O O . TYR B 1 72 ? 10.812 -12.758 -5.383 1 98.69 72 TYR B O 1
ATOM 1912 N N . GLY B 1 73 ? 8.797 -12.211 -6.121 1 98.69 73 GLY B N 1
ATOM 1913 C CA . GLY B 1 73 ? 9.18 -12.258 -7.523 1 98.69 73 GLY B CA 1
ATOM 1914 C C . GLY B 1 73 ? 9.031 -13.641 -8.133 1 98.69 73 GLY B C 1
ATOM 1915 O O . GLY B 1 73 ? 8.453 -13.789 -9.219 1 98.69 73 GLY B O 1
ATOM 1916 N N . PHE B 1 74 ? 9.406 -14.688 -7.445 1 98.62 74 PHE B N 1
ATOM 1917 C CA . PHE B 1 74 ? 9.492 -16.016 -8.039 1 98.62 74 PHE B CA 1
ATOM 1918 C C . PHE B 1 74 ? 8.109 -16.625 -8.211 1 98.62 74 PHE B C 1
ATOM 1920 O O . PHE B 1 74 ? 7.945 -17.625 -8.906 1 98.62 74 PHE B O 1
ATOM 1927 N N . ASN B 1 75 ? 7.082 -16.047 -7.645 1 98.88 75 ASN B N 1
ATOM 1928 C CA . ASN B 1 75 ? 5.711 -16.531 -7.801 1 98.88 75 ASN B CA 1
ATOM 1929 C C . ASN B 1 75 ? 4.973 -15.75 -8.891 1 98.88 75 ASN B C 1
ATOM 1931 O O . ASN B 1 75 ? 3.766 -15.922 -9.07 1 98.88 75 ASN B O 1
ATOM 1935 N N . LEU B 1 76 ? 5.664 -14.859 -9.625 1 98.88 76 LEU B N 1
ATOM 1936 C CA . LEU B 1 76 ? 5.062 -14.062 -10.688 1 98.88 76 LEU B CA 1
ATOM 1937 C C . LEU B 1 76 ? 5.32 -14.695 -12.055 1 98.88 76 LEU B C 1
ATOM 1939 O O . LEU B 1 76 ? 6.473 -14.883 -12.453 1 98.88 76 LEU B O 1
ATOM 1943 N N . PHE B 1 77 ? 4.266 -15.062 -12.734 1 98.94 77 PHE B N 1
ATOM 1944 C CA . PHE B 1 77 ? 4.312 -15.672 -14.062 1 98.94 77 PHE B CA 1
ATOM 1945 C C . PHE B 1 77 ? 3.615 -14.789 -15.086 1 98.94 77 PHE B C 1
ATOM 1947 O O . PHE B 1 77 ? 2.393 -14.641 -15.062 1 98.94 77 PHE B O 1
ATOM 1954 N N . LEU B 1 78 ? 4.363 -14.242 -16.016 1 98.88 78 LEU B N 1
ATOM 1955 C CA . LEU B 1 78 ? 3.855 -13.344 -17.047 1 98.88 78 LEU B CA 1
ATOM 1956 C C . LEU B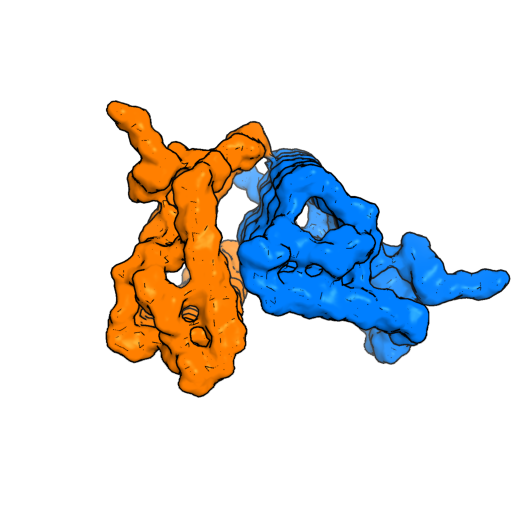 1 78 ? 3.809 -14.031 -18.391 1 98.88 78 LEU B C 1
ATOM 1958 O O . LEU B 1 78 ? 4.805 -14.609 -18.844 1 98.88 78 LEU B O 1
ATOM 1962 N N . GLY B 1 79 ? 2.607 -14.008 -19.016 1 98.81 79 GLY B N 1
ATOM 1963 C CA . GLY B 1 79 ? 2.477 -14.523 -20.359 1 98.81 79 GLY B CA 1
ATOM 1964 C C . GLY B 1 79 ? 3.096 -13.617 -21.406 1 98.81 79 GLY B C 1
ATOM 1965 O O . GLY B 1 79 ? 3.619 -12.547 -21.078 1 98.81 79 GLY B O 1
ATOM 1966 N N . GLU B 1 80 ? 3.057 -14.078 -22.656 1 98.75 80 GLU B N 1
ATOM 1967 C CA . GLU B 1 80 ? 3.57 -13.336 -23.812 1 98.75 80 GLU B CA 1
ATOM 1968 C C . GLU B 1 80 ? 2.863 -11.984 -23.953 1 98.75 80 GLU B C 1
ATOM 1970 O O . GLU B 1 80 ? 1.634 -11.914 -23.891 1 98.75 80 GLU B O 1
ATOM 1975 N N . GLY B 1 81 ? 3.652 -10.93 -24.047 1 98.62 81 GLY B N 1
ATOM 1976 C CA . GLY B 1 81 ? 3.105 -9.633 -24.391 1 98.62 81 GLY B CA 1
ATOM 1977 C C . GLY B 1 81 ? 2.383 -8.969 -23.234 1 98.62 81 GLY B C 1
ATOM 1978 O O . GLY B 1 81 ? 1.687 -7.969 -23.422 1 98.62 81 GLY B O 1
ATOM 1979 N N . VAL B 1 82 ? 2.48 -9.484 -22.062 1 98.88 82 VAL B N 1
ATOM 1980 C CA . VAL B 1 82 ? 1.883 -8.867 -20.875 1 98.88 82 VAL B CA 1
ATOM 1981 C C . VAL B 1 82 ? 2.547 -7.516 -20.609 1 98.88 82 VAL B C 1
ATOM 1983 O O . VAL B 1 82 ? 3.762 -7.371 -20.766 1 98.88 82 VAL B O 1
ATOM 1986 N N . PHE B 1 83 ? 1.73 -6.586 -20.172 1 98.94 83 PHE B N 1
ATOM 1987 C CA . PHE B 1 83 ? 2.24 -5.246 -19.891 1 98.94 83 PHE B CA 1
ATOM 1988 C C . PHE B 1 83 ? 1.765 -4.758 -18.531 1 98.94 83 PHE B C 1
ATOM 1990 O O . PHE B 1 83 ? 0.562 -4.699 -18.266 1 98.94 83 PHE B O 1
ATOM 1997 N N . LEU B 1 84 ? 2.668 -4.492 -17.672 1 98.94 84 LEU B N 1
ATOM 1998 C CA . LEU B 1 84 ? 2.393 -3.812 -16.422 1 98.94 84 LEU B CA 1
ATOM 1999 C C . LEU B 1 84 ? 2.826 -2.352 -16.484 1 98.94 84 LEU B C 1
ATOM 2001 O O . LEU B 1 84 ? 4.023 -2.059 -16.562 1 98.94 84 LEU B O 1
ATOM 2005 N N . ASN B 1 85 ? 1.89 -1.446 -16.406 1 98.88 85 ASN B N 1
ATOM 2006 C CA . ASN B 1 85 ? 2.203 -0.021 -16.391 1 98.88 85 ASN B CA 1
ATOM 2007 C C . ASN B 1 85 ? 2.857 0.394 -15.078 1 98.88 85 ASN B C 1
ATOM 2009 O O . ASN B 1 85 ? 3.115 -0.447 -14.211 1 98.88 85 ASN B O 1
ATOM 2013 N N . ALA B 1 86 ? 3.207 1.631 -14.922 1 98.75 86 ALA B N 1
ATOM 2014 C CA . ALA B 1 86 ? 4.004 2.146 -13.812 1 98.75 86 ALA B CA 1
ATOM 2015 C C . ALA B 1 86 ? 3.23 2.061 -12.5 1 98.75 86 ALA B C 1
ATOM 2017 O O . ALA B 1 86 ? 2.027 2.332 -12.461 1 98.75 86 ALA B O 1
ATOM 2018 N N . GLY B 1 87 ? 3.941 1.638 -11.438 1 98.69 87 GLY B N 1
ATOM 2019 C CA . GLY B 1 87 ? 3.398 1.756 -10.094 1 98.69 87 GLY B CA 1
ATOM 2020 C C . GLY B 1 87 ? 2.662 0.512 -9.641 1 98.69 87 GLY B C 1
ATOM 2021 O O . GLY B 1 87 ? 2.066 0.498 -8.555 1 98.69 87 GLY B O 1
ATOM 2022 N N . CYS B 1 88 ? 2.668 -0.573 -10.414 1 98.88 88 CYS B N 1
ATOM 2023 C CA . CYS B 1 88 ? 1.992 -1.801 -10.008 1 98.88 88 CYS B CA 1
ATOM 2024 C C . CYS B 1 88 ? 2.672 -2.422 -8.797 1 98.88 88 CYS B C 1
ATOM 2026 O O . CYS B 1 88 ? 3.893 -2.326 -8.641 1 98.88 88 CYS B O 1
ATOM 2028 N N . THR B 1 89 ? 1.896 -2.984 -7.895 1 98.94 89 THR B N 1
ATOM 2029 C CA . THR B 1 89 ? 2.34 -3.695 -6.703 1 98.94 89 THR B CA 1
ATOM 2030 C C . THR B 1 89 ? 1.737 -5.098 -6.652 1 98.94 89 THR B C 1
ATOM 2032 O O . THR B 1 89 ? 0.514 -5.254 -6.637 1 98.94 89 THR B O 1
ATOM 2035 N N . ILE B 1 90 ? 2.576 -6.117 -6.617 1 98.88 90 ILE B N 1
ATOM 2036 C CA . ILE B 1 90 ? 2.109 -7.496 -6.582 1 98.88 90 ILE B CA 1
ATOM 2037 C C . ILE B 1 90 ? 2.734 -8.219 -5.391 1 98.88 90 ILE B C 1
ATOM 2039 O O . ILE B 1 90 ? 3.928 -8.531 -5.402 1 98.88 90 ILE B O 1
ATOM 2043 N N . LEU B 1 91 ? 1.966 -8.422 -4.348 1 98.75 91 LEU B N 1
ATOM 2044 C CA . LEU B 1 91 ? 2.418 -9.234 -3.225 1 98.75 91 LEU B CA 1
ATOM 2045 C C . LEU B 1 91 ? 2.209 -10.719 -3.508 1 98.75 91 LEU B C 1
ATOM 2047 O O . LEU B 1 91 ? 1.19 -11.297 -3.115 1 98.75 91 LEU B O 1
ATOM 2051 N N . ASP B 1 92 ? 3.211 -11.344 -4.086 1 98.75 92 ASP B N 1
ATOM 2052 C CA . ASP B 1 92 ? 3.137 -12.68 -4.664 1 98.75 92 ASP B CA 1
ATOM 2053 C C . ASP B 1 92 ? 3.555 -13.742 -3.646 1 98.75 92 ASP B C 1
ATOM 2055 O O . ASP B 1 92 ? 4.426 -14.57 -3.926 1 98.75 92 ASP B O 1
ATOM 2059 N N . THR B 1 93 ? 2.822 -13.805 -2.521 1 98.62 93 THR B N 1
ATOM 2060 C CA . THR B 1 93 ? 3.053 -14.875 -1.553 1 98.62 93 THR B CA 1
ATOM 2061 C C . THR B 1 93 ? 2.588 -16.219 -2.107 1 98.62 93 THR B C 1
ATOM 2063 O O . THR B 1 93 ? 2.965 -17.266 -1.59 1 98.62 93 THR B O 1
ATOM 2066 N N . ALA B 1 94 ? 1.746 -16.281 -3.059 1 98.81 94 ALA B N 1
ATOM 2067 C CA . ALA B 1 94 ? 1.294 -17.406 -3.867 1 98.81 94 ALA B CA 1
ATOM 2068 C C . ALA B 1 94 ? 1.401 -17.094 -5.355 1 98.81 94 ALA B C 1
ATOM 2070 O O . ALA B 1 94 ? 1.632 -15.945 -5.742 1 98.81 94 ALA B O 1
ATOM 2071 N N . PRO B 1 95 ? 1.28 -18.094 -6.234 1 98.88 95 PRO B N 1
ATOM 2072 C CA . PRO B 1 95 ? 1.423 -17.859 -7.672 1 98.88 95 PRO B CA 1
ATOM 2073 C C . PRO B 1 95 ? 0.444 -16.797 -8.195 1 98.88 95 PRO B C 1
ATOM 2075 O O . PRO B 1 95 ? -0.747 -16.859 -7.875 1 98.88 95 PRO B O 1
ATOM 2078 N N . VAL B 1 96 ? 0.964 -15.828 -8.891 1 98.94 96 VAL B N 1
ATOM 2079 C CA . VAL B 1 96 ? 0.224 -14.867 -9.703 1 98.94 96 VAL B CA 1
ATOM 2080 C C . VAL B 1 96 ? 0.486 -15.125 -11.18 1 98.94 96 VAL B C 1
ATOM 2082 O O . VAL B 1 96 ? 1.6 -14.914 -11.664 1 98.94 96 VAL B O 1
ATOM 2085 N N . ARG B 1 97 ? -0.509 -15.57 -11.875 1 99 97 ARG B N 1
ATOM 2086 C CA . ARG B 1 97 ? -0.388 -15.883 -13.297 1 99 97 ARG B CA 1
ATOM 2087 C C . ARG B 1 97 ? -1.175 -14.891 -14.141 1 99 97 ARG B C 1
ATOM 2089 O O . ARG B 1 97 ? -2.389 -14.75 -13.984 1 99 97 ARG B O 1
ATOM 2096 N N . ILE B 1 98 ? -0.519 -14.211 -14.984 1 98.94 98 ILE B N 1
ATOM 2097 C CA . ILE B 1 98 ? -1.12 -13.227 -15.875 1 98.94 98 ILE B CA 1
ATOM 2098 C C . ILE B 1 98 ? -1.007 -13.695 -17.328 1 98.94 98 ILE B C 1
ATOM 2100 O O . ILE B 1 98 ? 0.099 -13.891 -17.844 1 98.94 98 ILE B O 1
ATOM 2104 N N . GLY B 1 99 ? -2.117 -13.836 -17.938 1 98.94 99 GLY B N 1
ATOM 2105 C CA . GLY B 1 99 ? -2.205 -14.461 -19.25 1 98.94 99 GLY B CA 1
ATOM 2106 C C . GLY B 1 99 ? -1.676 -13.578 -20.359 1 98.94 99 GLY B C 1
ATOM 2107 O O . GLY B 1 99 ? -1.546 -12.359 -20.203 1 98.94 99 GLY B O 1
ATOM 2108 N N . LYS B 1 100 ? -1.456 -14.227 -21.469 1 98.69 100 LYS B N 1
ATOM 2109 C CA . LYS B 1 100 ? -0.913 -13.578 -22.656 1 98.69 100 LYS B CA 1
ATOM 2110 C C . LYS B 1 100 ? -1.758 -12.375 -23.062 1 98.69 100 LYS B C 1
ATOM 2112 O O . LYS B 1 100 ? -2.988 -12.414 -22.984 1 98.69 100 LYS B O 1
ATOM 2117 N N . GLY B 1 101 ? -1.075 -11.328 -23.453 1 98.75 101 GLY B N 1
ATOM 2118 C CA . GLY B 1 101 ? -1.729 -10.172 -24.031 1 98.75 101 GLY B CA 1
ATOM 2119 C C . GLY B 1 101 ? -2.484 -9.328 -23.016 1 98.75 101 GLY B C 1
ATOM 2120 O O . GLY B 1 101 ? -3.141 -8.352 -23.375 1 98.75 101 GLY B O 1
ATOM 2121 N N . THR B 1 102 ? -2.445 -9.68 -21.797 1 98.88 102 THR B N 1
ATOM 2122 C CA . THR B 1 102 ? -3.164 -8.961 -20.75 1 98.88 102 THR B CA 1
ATOM 2123 C C . THR B 1 102 ? -2.455 -7.656 -20.406 1 98.88 102 THR B C 1
ATOM 2125 O O . THR B 1 102 ? -1.224 -7.609 -20.344 1 98.88 102 THR B O 1
ATOM 2128 N N . LEU B 1 103 ? -3.236 -6.578 -20.156 1 98.94 103 LEU B N 1
ATOM 2129 C CA . LEU B 1 103 ? -2.723 -5.242 -19.875 1 98.94 103 LEU B CA 1
ATOM 2130 C C . LEU B 1 103 ? -3.164 -4.766 -18.5 1 98.94 103 LEU B C 1
ATOM 2132 O O . LEU B 1 103 ? -4.355 -4.781 -18.188 1 98.94 103 LEU B O 1
ATOM 2136 N N . LEU B 1 104 ? -2.248 -4.426 -17.688 1 98.94 104 LEU B N 1
ATOM 2137 C CA . LEU B 1 104 ? -2.527 -3.754 -16.422 1 98.94 104 LEU B CA 1
ATOM 2138 C C . LEU B 1 104 ? -2.252 -2.258 -16.531 1 98.94 104 LEU B C 1
ATOM 2140 O O . LEU B 1 104 ? -1.148 -1.849 -16.906 1 98.94 104 LEU B O 1
ATOM 2144 N N . GLY B 1 105 ? -3.229 -1.435 -16.188 1 98.94 105 GLY B N 1
ATOM 2145 C CA . GLY B 1 105 ? -3.021 -0 -16.078 1 98.94 105 GLY B CA 1
ATOM 2146 C C . GLY B 1 105 ? -2.102 0.375 -14.922 1 98.94 105 GLY B C 1
ATOM 2147 O O . GLY B 1 105 ? -1.542 -0.498 -14.258 1 98.94 105 GLY B O 1
ATOM 2148 N N . PRO B 1 106 ? -1.875 1.719 -14.766 1 98.88 106 PRO B N 1
ATOM 2149 C CA . PRO B 1 106 ? -0.964 2.162 -13.711 1 98.88 106 PRO B CA 1
ATOM 2150 C C . PRO B 1 106 ? -1.507 1.883 -12.305 1 98.88 106 PRO B C 1
ATOM 2152 O O . PRO B 1 106 ? -2.717 1.963 -12.086 1 98.88 106 PRO B O 1
ATOM 2155 N N . ASN B 1 107 ? -0.612 1.528 -11.391 1 98.81 107 ASN B 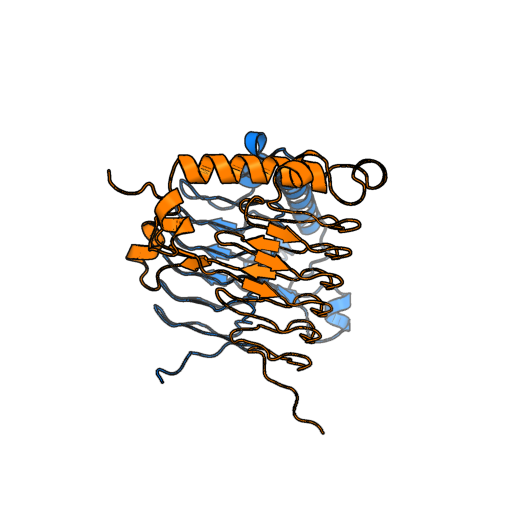N 1
ATOM 2156 C CA . ASN B 1 107 ? -0.905 1.428 -9.969 1 98.81 107 ASN B CA 1
ATOM 2157 C C . ASN B 1 107 ? -1.885 0.295 -9.672 1 98.81 107 ASN B C 1
ATOM 2159 O O . ASN B 1 107 ? -2.625 0.348 -8.688 1 98.81 107 ASN B O 1
ATOM 2163 N N . VAL B 1 108 ? -2.01 -0.703 -10.594 1 98.94 108 VAL B N 1
ATOM 2164 C CA . VAL B 1 108 ? -2.775 -1.902 -10.273 1 98.94 108 VAL B CA 1
ATOM 2165 C C . VAL B 1 108 ? -2.092 -2.668 -9.141 1 98.94 108 VAL B C 1
ATOM 2167 O O . VAL B 1 108 ? -0.863 -2.754 -9.102 1 98.94 108 VAL B O 1
ATOM 2170 N N . GLN B 1 109 ? -2.873 -3.191 -8.211 1 98.94 109 GLN B N 1
ATOM 2171 C CA . GLN B 1 109 ? -2.357 -3.93 -7.066 1 98.94 109 GLN B CA 1
ATOM 2172 C C . GLN B 1 109 ? -2.963 -5.328 -6.996 1 98.94 109 GLN B C 1
ATOM 2174 O O . GLN B 1 109 ? -4.168 -5.5 -7.188 1 98.94 109 GLN B O 1
ATOM 2179 N N . ILE B 1 110 ? -2.131 -6.375 -6.777 1 98.94 110 ILE B N 1
ATOM 2180 C CA . ILE B 1 110 ? -2.557 -7.758 -6.605 1 98.94 110 ILE B CA 1
ATOM 2181 C C . ILE B 1 110 ? -2.021 -8.305 -5.281 1 98.94 110 ILE B C 1
ATOM 2183 O O . ILE B 1 110 ? -0.811 -8.305 -5.051 1 98.94 110 ILE B O 1
ATOM 2187 N N . TYR B 1 111 ? -2.92 -8.766 -4.406 1 98.69 111 TYR B N 1
ATOM 2188 C CA . TYR B 1 111 ? -2.541 -9.281 -3.096 1 98.69 111 TYR B CA 1
ATOM 2189 C C . TYR B 1 111 ? -2.92 -10.75 -2.959 1 98.69 111 TYR B C 1
ATOM 2191 O O . TYR B 1 111 ? -4.102 -11.102 -3.012 1 98.69 111 TYR B O 1
ATOM 2199 N N . CYS B 1 112 ? -1.941 -11.602 -2.666 1 98.62 112 CYS B N 1
ATOM 2200 C CA . CYS B 1 112 ? -2.211 -13.031 -2.494 1 98.62 112 CYS B CA 1
ATOM 2201 C C . CYS B 1 112 ? -2.361 -13.383 -1.021 1 98.62 112 CYS B C 1
ATOM 2203 O O . CYS B 1 112 ? -2.811 -14.477 -0.683 1 98.62 112 CYS B O 1
ATOM 2205 N N . ALA B 1 113 ? -2.01 -12.445 -0.148 1 96.56 113 ALA B N 1
ATOM 2206 C CA . ALA B 1 113 ? -1.947 -12.758 1.278 1 96.56 113 ALA B CA 1
ATOM 2207 C C . ALA B 1 113 ? -3.238 -12.352 1.984 1 96.56 113 ALA B C 1
ATOM 2209 O O . ALA B 1 113 ? -3.822 -11.312 1.675 1 96.56 113 ALA B O 1
ATOM 2210 N N . GLU B 1 114 ? -3.676 -13.102 2.904 1 94.38 114 GLU B N 1
ATOM 2211 C CA . GLU B 1 114 ? -4.668 -12.781 3.926 1 94.38 114 GLU B CA 1
ATOM 2212 C C . GLU B 1 114 ? -4.105 -13 5.328 1 94.38 114 GLU B C 1
ATOM 2214 O O . GLU B 1 114 ? -3.709 -14.109 5.68 1 94.38 114 GLU B O 1
ATOM 2219 N N . HIS B 1 115 ? -4.043 -11.906 6.039 1 94 115 HIS B N 1
ATOM 2220 C CA . HIS B 1 115 ? -3.568 -12.023 7.414 1 94 115 HIS B CA 1
ATOM 2221 C C . HIS B 1 115 ? -4.648 -12.602 8.32 1 94 115 HIS B C 1
ATOM 2223 O O . HIS B 1 115 ? -5.836 -12.547 7.992 1 94 115 HIS B O 1
ATOM 2229 N N . HIS B 1 116 ? -4.238 -13.133 9.406 1 92.5 116 HIS B N 1
ATOM 2230 C CA . HIS B 1 116 ? -5.176 -13.656 10.398 1 92.5 116 HIS B CA 1
ATOM 2231 C C . HIS B 1 116 ? -6.109 -12.562 10.906 1 92.5 116 HIS B C 1
ATOM 2233 O O . HIS B 1 116 ? -5.676 -11.438 11.156 1 92.5 116 HIS B O 1
ATOM 2239 N N . ARG B 1 117 ? -7.406 -12.898 11.18 1 90.62 117 ARG B N 1
ATOM 2240 C CA . ARG B 1 117 ? -8.406 -11.898 11.547 1 90.62 117 ARG B CA 1
ATOM 2241 C C . ARG B 1 117 ? -8.234 -11.469 13 1 90.62 117 ARG B C 1
ATOM 2243 O O . ARG B 1 117 ? -8.523 -10.32 13.344 1 90.62 117 ARG B O 1
ATOM 2250 N N . GLU B 1 118 ? -7.773 -12.445 13.727 1 91.56 118 GLU B N 1
ATOM 2251 C CA . GLU B 1 118 ? -7.535 -12.117 15.133 1 91.56 118 GLU B CA 1
ATOM 2252 C C . GLU B 1 118 ? -6.168 -11.469 15.328 1 91.56 118 GLU B C 1
ATOM 2254 O O . GLU B 1 118 ? -5.188 -11.883 14.703 1 91.56 118 GLU B O 1
ATOM 2259 N N . ALA B 1 119 ? -6.086 -10.539 16.172 1 90.25 119 ALA B N 1
ATOM 2260 C CA . ALA B 1 119 ? -4.875 -9.75 16.391 1 90.25 119 ALA B CA 1
ATOM 2261 C C . ALA B 1 119 ? -3.719 -10.633 16.844 1 90.25 119 ALA B C 1
ATOM 2263 O O . ALA B 1 119 ? -2.572 -10.422 16.453 1 90.25 119 ALA B O 1
ATOM 2264 N N . THR B 1 120 ? -4.059 -11.57 17.703 1 89.62 120 THR B N 1
ATOM 2265 C CA . THR B 1 120 ? -3.008 -12.445 18.219 1 89.62 120 THR B CA 1
ATOM 2266 C C . THR B 1 120 ? -2.322 -13.195 17.078 1 89.62 120 THR B C 1
ATOM 2268 O O . THR B 1 120 ? -1.099 -13.352 17.078 1 89.62 120 THR B O 1
ATOM 2271 N N . GLY B 1 121 ? -3.137 -13.68 16.156 1 92.12 121 GLY B N 1
ATOM 2272 C CA . GLY B 1 121 ? -2.578 -14.352 14.992 1 92.12 121 GLY B CA 1
ATOM 2273 C C . GLY B 1 121 ? -1.759 -13.422 14.109 1 92.12 121 GLY B C 1
ATOM 2274 O O . GLY B 1 121 ? -0.691 -13.805 13.625 1 92.12 121 GLY B O 1
ATOM 2275 N N . ARG B 1 122 ? -2.221 -12.188 13.883 1 91.75 122 ARG B N 1
ATOM 2276 C CA . ARG B 1 122 ? -1.494 -11.219 13.07 1 91.75 122 ARG B CA 1
ATOM 2277 C C . ARG B 1 122 ? -0.16 -10.852 13.711 1 91.75 122 ARG B C 1
ATOM 2279 O O . ARG B 1 122 ? 0.854 -10.734 13.016 1 91.75 122 ARG B O 1
ATOM 2286 N N . LEU B 1 123 ? -0.151 -10.75 15 1 89.38 123 LEU B N 1
ATOM 2287 C CA . LEU B 1 123 ? 1.072 -10.414 15.727 1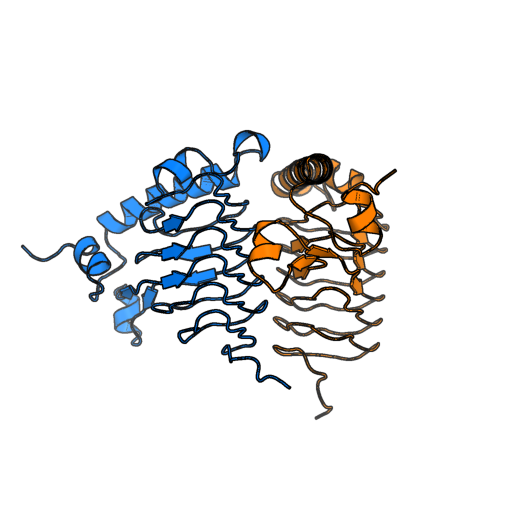 89.38 123 LEU B CA 1
ATOM 2288 C C . LEU B 1 123 ? 2.096 -11.539 15.602 1 89.38 123 LEU B C 1
ATOM 2290 O O . LEU B 1 123 ? 3.303 -11.289 15.594 1 89.38 123 LEU B O 1
ATOM 2294 N N . ALA B 1 124 ? 1.559 -12.703 15.492 1 92.5 124 ALA B N 1
ATOM 2295 C CA . ALA B 1 124 ? 2.428 -13.867 15.328 1 92.5 124 ALA B CA 1
ATOM 2296 C C . ALA B 1 124 ? 2.857 -14.031 13.875 1 92.5 124 ALA B C 1
ATOM 2298 O O . ALA B 1 124 ? 3.586 -14.969 13.539 1 92.5 124 ALA B O 1
ATOM 2299 N N . GLY B 1 125 ? 2.43 -13.18 13.008 1 94.81 125 GLY B N 1
ATOM 2300 C CA . GLY B 1 125 ? 2.807 -13.211 11.602 1 94.81 125 GLY B CA 1
ATOM 2301 C C . GLY B 1 125 ? 2.002 -14.211 10.789 1 94.81 125 GLY B C 1
ATOM 2302 O O . GLY B 1 125 ? 2.381 -14.555 9.672 1 94.81 125 GLY B O 1
ATOM 2303 N N . LEU B 1 126 ? 0.938 -14.703 11.32 1 95.69 126 LEU B N 1
ATOM 2304 C CA . LEU B 1 126 ? 0.182 -15.758 10.648 1 95.69 126 LEU B CA 1
ATOM 2305 C C . LEU B 1 126 ? -0.597 -15.195 9.469 1 95.69 126 LEU B C 1
ATOM 2307 O O . LEU B 1 126 ? -1.346 -14.227 9.609 1 95.69 126 LEU B O 1
ATOM 2311 N N . GLU B 1 127 ? -0.383 -15.797 8.328 1 96.06 127 GLU B N 1
ATOM 2312 C CA . GLU B 1 127 ? -1.099 -15.469 7.094 1 96.06 127 GLU B CA 1
ATOM 2313 C C . GLU B 1 127 ? -1.341 -16.719 6.254 1 96.06 127 GLU B C 1
ATOM 2315 O O . GLU B 1 127 ? -0.724 -17.766 6.488 1 96.06 127 GLU B O 1
ATOM 2320 N N . ILE B 1 128 ? -2.293 -16.656 5.422 1 96.94 128 ILE B N 1
ATOM 2321 C CA . ILE B 1 128 ? -2.525 -17.641 4.375 1 96.94 128 ILE B CA 1
ATOM 2322 C C . ILE B 1 128 ? -2.336 -17 3.004 1 96.94 128 ILE B C 1
ATOM 2324 O O . ILE B 1 128 ? -2.586 -15.805 2.832 1 96.94 128 ILE B O 1
ATOM 2328 N N . ALA B 1 129 ? -1.846 -17.766 2.064 1 98.19 129 ALA B N 1
ATOM 2329 C CA . ALA B 1 129 ? -1.582 -17.281 0.713 1 98.19 129 ALA B CA 1
ATOM 2330 C C . ALA B 1 129 ? -2.475 -17.984 -0.307 1 98.19 129 ALA B C 1
ATOM 2332 O O . ALA B 1 129 ? -2.578 -19.219 -0.31 1 98.19 129 ALA B O 1
ATOM 2333 N N . LYS B 1 130 ? -3.158 -17.234 -1.102 1 98.44 130 LYS B N 1
ATOM 2334 C CA . LYS B 1 130 ? -4.023 -17.781 -2.145 1 98.44 130 LYS B CA 1
ATOM 2335 C C . LYS B 1 130 ? -3.627 -17.234 -3.52 1 98.44 130 LYS B C 1
ATOM 2337 O O . LYS B 1 130 ? -3.355 -16.047 -3.672 1 98.44 130 LYS B O 1
ATOM 2342 N N . ALA B 1 131 ? -3.666 -18.094 -4.473 1 98.81 131 ALA B N 1
ATOM 2343 C CA . ALA B 1 131 ? -3.215 -17.766 -5.816 1 98.81 131 ALA B CA 1
ATOM 2344 C C . ALA B 1 131 ? -4.207 -16.828 -6.512 1 98.81 131 ALA B C 1
ATOM 2346 O O . ALA B 1 131 ? -5.398 -16.844 -6.199 1 98.81 131 ALA B O 1
ATOM 2347 N N . VAL B 1 132 ? -3.711 -15.977 -7.402 1 98.94 132 VAL B N 1
ATOM 2348 C CA . VAL B 1 132 ? -4.504 -15.125 -8.281 1 98.94 132 VAL B CA 1
ATOM 2349 C C . VAL B 1 132 ? -4.203 -15.461 -9.742 1 98.94 132 VAL B C 1
ATOM 2351 O O . VAL B 1 132 ? -3.039 -15.609 -10.117 1 98.94 132 VAL B O 1
ATOM 2354 N N . THR B 1 133 ? -5.203 -15.625 -10.523 1 98.94 133 THR B N 1
ATOM 2355 C CA . THR B 1 133 ? -5.047 -15.891 -11.945 1 98.94 133 THR B CA 1
ATOM 2356 C C . THR B 1 133 ? -5.812 -14.859 -12.781 1 98.94 133 THR B C 1
ATOM 2358 O O . THR B 1 133 ? -6.98 -14.578 -12.5 1 98.94 133 THR B O 1
ATOM 2361 N N . ILE B 1 134 ? -5.176 -14.266 -13.75 1 98.94 134 ILE B N 1
ATOM 2362 C CA . ILE B 1 134 ? -5.785 -13.375 -14.727 1 98.94 134 ILE B CA 1
ATOM 2363 C C . ILE B 1 134 ? -5.645 -13.969 -16.125 1 98.94 134 ILE B C 1
ATOM 2365 O O . ILE B 1 134 ? -4.531 -14.266 -16.578 1 98.94 134 ILE B O 1
ATOM 2369 N N . GLY B 1 135 ? -6.715 -14.164 -16.812 1 98.88 135 GLY B N 1
ATOM 2370 C CA . GLY B 1 135 ? -6.75 -14.82 -18.094 1 98.88 135 GLY B CA 1
ATOM 2371 C C . GLY B 1 135 ? -6.133 -13.992 -19.203 1 98.88 135 GLY B C 1
ATOM 2372 O O . GLY B 1 135 ? -5.699 -12.867 -18.984 1 98.88 135 GLY B O 1
ATOM 2373 N N . ASP B 1 136 ? -6.168 -14.617 -20.438 1 98.88 136 ASP B N 1
ATOM 2374 C CA . ASP B 1 136 ? -5.594 -13.984 -21.625 1 98.88 136 ASP B CA 1
ATOM 2375 C C . ASP B 1 136 ? -6.398 -12.758 -22.031 1 98.88 136 ASP B C 1
ATOM 2377 O O . ASP B 1 136 ? -7.629 -12.75 -21.938 1 98.88 136 ASP B O 1
ATOM 2381 N N . ASN B 1 137 ? -5.691 -11.727 -22.453 1 98.88 137 ASN B N 1
ATOM 2382 C CA . ASN B 1 137 ? -6.289 -10.57 -23.109 1 98.88 137 ASN B CA 1
ATOM 2383 C C . ASN B 1 137 ? -7.242 -9.828 -22.188 1 98.88 137 ASN B C 1
ATOM 2385 O O . ASN B 1 137 ? -8.258 -9.289 -22.641 1 98.88 137 ASN B O 1
ATOM 2389 N N . ALA B 1 138 ? -7.047 -9.961 -20.906 1 98.94 138 ALA B N 1
ATOM 2390 C CA . ALA B 1 138 ? -7.781 -9.133 -19.953 1 98.94 138 ALA B CA 1
ATOM 2391 C C . ALA B 1 138 ? -7.219 -7.711 -19.922 1 98.94 138 ALA B C 1
ATOM 2393 O O . ALA B 1 138 ? -6.09 -7.473 -20.359 1 98.94 138 ALA B O 1
ATOM 2394 N N . TRP B 1 139 ? -8.039 -6.781 -19.516 1 98.94 139 TRP B N 1
ATOM 2395 C CA . TRP B 1 139 ? -7.648 -5.395 -19.281 1 98.94 139 TRP B CA 1
ATOM 2396 C C . TRP B 1 139 ? -8 -4.953 -17.859 1 98.94 139 TRP B C 1
ATOM 2398 O O . TRP B 1 139 ? -9.18 -4.852 -17.516 1 98.94 139 TRP B O 1
ATOM 2408 N N . ILE B 1 140 ? -7.016 -4.715 -17.078 1 98.94 140 ILE B N 1
ATOM 2409 C CA . ILE B 1 140 ? -7.191 -4.285 -15.695 1 98.94 140 ILE B CA 1
ATOM 2410 C C . ILE B 1 140 ? -6.961 -2.777 -15.594 1 98.94 140 ILE B C 1
ATOM 2412 O O . ILE B 1 140 ? -5.832 -2.305 -15.742 1 98.94 140 ILE B O 1
ATOM 2416 N N . GLY B 1 141 ? -7.992 -2.029 -15.258 1 98.88 141 GLY B N 1
ATOM 2417 C CA . GLY B 1 141 ? -7.906 -0.58 -15.188 1 98.88 141 GLY B CA 1
ATOM 2418 C C . GLY B 1 141 ? -7.016 -0.084 -14.062 1 98.88 141 GLY B C 1
ATOM 2419 O O . GLY B 1 141 ? -6.812 -0.785 -13.07 1 98.88 141 GLY B O 1
ATOM 2420 N N . GLY B 1 142 ? -6.562 1.08 -14.289 1 98.69 142 GLY B N 1
ATOM 2421 C CA . GLY B 1 142 ? -5.625 1.657 -13.336 1 98.69 142 GLY B CA 1
ATOM 2422 C C . GLY B 1 142 ? -6.164 1.693 -11.922 1 98.69 142 GLY B C 1
ATOM 2423 O O . GLY B 1 142 ? -7.348 1.959 -11.703 1 98.69 142 GLY B O 1
ATOM 2424 N N . SER B 1 143 ? -5.223 1.446 -11 1 98.56 143 SER B N 1
ATOM 2425 C CA . SER B 1 143 ? -5.465 1.556 -9.57 1 98.56 143 SER B CA 1
ATOM 2426 C C . SER B 1 143 ? -6.434 0.482 -9.086 1 98.56 143 SER B C 1
ATOM 2428 O O . SER B 1 143 ? -6.891 0.519 -7.941 1 98.56 143 SER B O 1
ATOM 2430 N N . ALA B 1 144 ? -6.809 -0.476 -9.93 1 98.88 144 ALA B N 1
ATOM 2431 C CA . ALA B 1 144 ? -7.629 -1.589 -9.453 1 98.88 144 ALA B CA 1
ATOM 2432 C C . ALA B 1 144 ? -6.867 -2.447 -8.453 1 98.88 144 ALA B C 1
ATOM 2434 O O . ALA B 1 144 ? -5.637 -2.516 -8.492 1 98.88 144 ALA B O 1
ATOM 2435 N N . VAL B 1 145 ? -7.602 -3.076 -7.547 1 98.88 145 VAL B N 1
ATOM 2436 C CA . VAL B 1 145 ? -7.059 -3.99 -6.551 1 98.88 145 VAL B CA 1
ATOM 2437 C C . VAL B 1 145 ? -7.688 -5.371 -6.719 1 98.88 145 VAL B C 1
ATOM 2439 O O . VAL B 1 145 ? -8.914 -5.504 -6.719 1 98.88 145 VAL B O 1
ATOM 2442 N N . ILE B 1 146 ? -6.871 -6.387 -6.93 1 98.94 146 ILE B N 1
ATOM 2443 C CA . ILE B 1 146 ? -7.316 -7.773 -7.016 1 98.94 146 ILE B CA 1
ATOM 2444 C C . ILE B 1 146 ? -6.906 -8.531 -5.754 1 98.94 146 ILE B C 1
ATOM 2446 O O . ILE B 1 146 ? -5.723 -8.578 -5.41 1 98.94 146 ILE B O 1
ATOM 2450 N N . LEU B 1 147 ? -7.875 -9.188 -5.105 1 98.75 147 LEU B N 1
ATOM 2451 C CA . LEU B 1 147 ? -7.602 -9.773 -3.799 1 98.75 147 LEU B CA 1
ATOM 2452 C C . LEU B 1 147 ? -7.273 -11.258 -3.926 1 98.75 147 LEU B C 1
ATOM 2454 O O . LEU B 1 147 ? -7.363 -11.828 -5.016 1 98.75 147 LEU B O 1
ATOM 2458 N N . ALA B 1 148 ? -6.906 -11.805 -2.809 1 98.62 148 ALA B N 1
ATOM 2459 C CA . ALA B 1 148 ? -6.375 -13.164 -2.729 1 98.62 148 ALA B CA 1
ATOM 2460 C C . ALA B 1 148 ? -7.395 -14.18 -3.234 1 98.62 148 ALA B C 1
ATOM 2462 O O . ALA B 1 148 ? -8.57 -14.109 -2.887 1 98.62 148 ALA B O 1
ATOM 2463 N N . GLY B 1 149 ? -6.91 -15.078 -4.086 1 98.69 149 GLY B N 1
ATOM 2464 C CA . GLY B 1 149 ? -7.723 -16.219 -4.5 1 98.69 149 GLY B CA 1
ATOM 2465 C C . GLY B 1 149 ? -8.594 -15.914 -5.703 1 98.69 149 GLY B C 1
ATOM 2466 O O . GLY B 1 149 ? -9.281 -16.797 -6.215 1 98.69 149 GLY B O 1
ATOM 2467 N N . VAL B 1 150 ? -8.625 -14.672 -6.184 1 98.88 150 VAL B N 1
ATOM 2468 C CA . VAL B 1 150 ? -9.531 -14.242 -7.25 1 98.88 150 VAL B CA 1
ATOM 2469 C C . VAL B 1 150 ? -9.023 -14.766 -8.594 1 98.88 150 VAL B C 1
ATOM 2471 O O . VAL B 1 150 ? -7.82 -14.742 -8.859 1 98.88 150 VAL B O 1
ATOM 2474 N N . SER B 1 151 ? -9.914 -15.172 -9.406 1 98.94 151 SER B N 1
ATOM 2475 C CA . SER B 1 151 ? -9.664 -15.492 -10.812 1 98.94 151 SER B CA 1
ATOM 2476 C C . SER B 1 151 ? -10.398 -14.523 -11.734 1 98.94 151 SER B C 1
ATOM 2478 O O . SER B 1 151 ? -11.609 -14.328 -11.609 1 98.94 151 SER B O 1
ATOM 2480 N N . ILE B 1 152 ? -9.688 -13.898 -12.633 1 98.94 152 ILE B N 1
ATOM 2481 C CA . ILE B 1 152 ? -10.242 -13.023 -13.656 1 98.94 152 ILE B CA 1
ATOM 2482 C C . ILE B 1 152 ? -10.195 -13.719 -15.016 1 98.94 152 ILE B C 1
ATOM 2484 O O . ILE B 1 152 ? -9.133 -14.141 -15.469 1 98.94 152 ILE B O 1
ATOM 2488 N N . GLY B 1 153 ? -11.289 -13.812 -15.656 1 98.81 153 GLY B N 1
ATOM 2489 C CA . GLY B 1 153 ? -11.414 -14.578 -16.891 1 98.81 153 GLY B CA 1
ATOM 2490 C C . GLY B 1 153 ? -10.789 -13.891 -18.094 1 98.81 153 GLY B C 1
ATOM 2491 O O . GLY B 1 153 ? -10.523 -12.688 -18.047 1 98.81 153 GLY B O 1
ATOM 2492 N N . GLU B 1 154 ? -10.617 -14.703 -19.125 1 98.75 154 GLU B N 1
ATOM 2493 C CA . GLU B 1 154 ? -10.094 -14.195 -20.391 1 98.75 154 GLU B CA 1
ATOM 2494 C C . GLU B 1 154 ? -10.945 -13.047 -20.922 1 98.75 154 GLU B C 1
ATOM 2496 O O . GLU B 1 154 ? -12.172 -13.102 -20.859 1 98.75 154 GLU B O 1
ATOM 2501 N N . GLY B 1 155 ? -10.297 -12.086 -21.359 1 98.69 155 GLY B N 1
ATOM 2502 C CA . GLY B 1 155 ? -10.977 -10.984 -22.031 1 98.69 155 GLY B CA 1
ATOM 2503 C C . GLY B 1 155 ? -11.766 -10.109 -21.078 1 98.69 155 GLY B C 1
ATOM 2504 O O . GLY B 1 155 ? -12.438 -9.164 -21.5 1 98.69 155 GLY B O 1
ATOM 2505 N N . ALA B 1 156 ? -11.75 -10.367 -19.812 1 98.75 156 ALA B N 1
ATOM 2506 C CA . ALA B 1 156 ? -12.492 -9.578 -18.844 1 98.75 156 ALA B CA 1
ATOM 2507 C C . ALA B 1 156 ? -11.906 -8.18 -18.688 1 98.75 156 ALA B C 1
ATOM 2509 O O . ALA B 1 156 ? -10.719 -7.969 -18.969 1 98.75 156 ALA B O 1
ATOM 2510 N N . ILE B 1 157 ? -12.758 -7.23 -18.297 1 98.81 157 ILE B N 1
ATOM 2511 C CA . ILE B 1 157 ? -12.352 -5.855 -18.062 1 98.81 157 ILE B CA 1
ATOM 2512 C C . ILE B 1 157 ? -12.656 -5.477 -16.609 1 98.81 157 ILE B C 1
ATOM 2514 O O . ILE B 1 157 ? -13.789 -5.613 -16.156 1 98.81 157 ILE B O 1
ATOM 2518 N N . VAL B 1 158 ? -11.68 -5.105 -15.891 1 98.88 158 VAL B N 1
ATOM 2519 C CA . VAL B 1 158 ? -11.836 -4.535 -14.555 1 98.88 158 VAL B CA 1
ATOM 2520 C C . VAL B 1 158 ? -11.695 -3.018 -14.617 1 98.88 158 VAL B C 1
ATOM 2522 O O . VAL B 1 158 ? -10.664 -2.502 -15.062 1 98.88 158 VAL B O 1
ATOM 2525 N N . GLY B 1 159 ? -12.711 -2.314 -14.164 1 98.62 159 GLY B N 1
ATOM 2526 C CA . GLY B 1 159 ? -12.68 -0.86 -14.203 1 98.62 159 GLY B CA 1
ATOM 2527 C C . GLY B 1 159 ? -11.641 -0.261 -13.273 1 98.62 159 GLY B C 1
ATOM 2528 O O . GLY B 1 159 ? -11.242 -0.89 -12.289 1 98.62 159 GLY B O 1
ATOM 2529 N N . ALA B 1 160 ? -11.258 0.971 -13.688 1 98.5 160 ALA B N 1
ATOM 2530 C CA . ALA B 1 160 ? -10.281 1.682 -12.875 1 98.5 160 ALA B CA 1
ATOM 2531 C C . ALA B 1 160 ? -10.773 1.835 -11.438 1 98.5 160 ALA B C 1
ATOM 2533 O O . ALA B 1 160 ? -11.945 2.131 -11.203 1 98.5 160 ALA B O 1
ATOM 2534 N N . GLY B 1 161 ? -9.797 1.578 -10.531 1 98.25 161 GLY B N 1
ATOM 2535 C CA . GLY B 1 161 ? -10.07 1.789 -9.125 1 98.25 161 GLY B CA 1
ATOM 2536 C C . GLY B 1 161 ? -10.938 0.698 -8.516 1 98.25 161 GLY B C 1
ATOM 2537 O O . GLY B 1 161 ? -11.219 0.717 -7.316 1 98.25 161 GLY B O 1
ATOM 2538 N N . ALA B 1 162 ? -11.398 -0.261 -9.289 1 98.62 162 ALA B N 1
ATOM 2539 C CA . ALA B 1 162 ? -12.266 -1.314 -8.758 1 98.62 162 ALA B CA 1
ATOM 2540 C C . ALA B 1 162 ? -11.516 -2.188 -7.758 1 98.62 162 ALA B C 1
ATOM 2542 O O . ALA B 1 162 ? -10.305 -2.387 -7.879 1 98.62 162 ALA B O 1
ATOM 2543 N N . VAL B 1 163 ? -12.234 -2.66 -6.77 1 98.81 163 VAL B N 1
ATOM 2544 C CA . VAL B 1 163 ? -11.711 -3.648 -5.832 1 98.81 163 VAL B CA 1
ATOM 2545 C C . VAL B 1 163 ? -12.398 -4.996 -6.066 1 98.81 163 VAL B C 1
ATOM 2547 O O . VAL B 1 163 ? -13.57 -5.172 -5.73 1 98.81 163 VAL B O 1
ATOM 2550 N N . VAL B 1 164 ? -11.648 -5.969 -6.578 1 98.81 164 VAL B N 1
ATOM 2551 C CA . VAL B 1 164 ? -12.203 -7.254 -6.996 1 98.81 164 VAL B CA 1
ATOM 2552 C C . VAL B 1 164 ? -12.055 -8.266 -5.863 1 98.81 164 VAL B C 1
ATOM 2554 O O . VAL B 1 164 ? -10.945 -8.664 -5.512 1 98.81 164 VAL B O 1
ATOM 2557 N N . THR B 1 165 ? -13.18 -8.719 -5.383 1 97.75 165 THR B N 1
ATOM 2558 C CA . THR B 1 165 ? -13.203 -9.609 -4.227 1 97.75 165 THR B CA 1
ATOM 2559 C C . THR B 1 165 ? -13.734 -10.992 -4.621 1 97.75 165 THR B C 1
ATOM 2561 O O . THR B 1 165 ? -13.695 -11.93 -3.822 1 97.75 165 THR B O 1
ATOM 2564 N N . ARG B 1 166 ? -14.305 -11.07 -5.812 1 97.94 166 ARG B N 1
ATOM 2565 C CA . ARG B 1 166 ? -14.859 -12.312 -6.336 1 97.94 166 ARG B CA 1
ATOM 2566 C C . ARG B 1 166 ? -14.406 -12.547 -7.773 1 97.94 166 ARG B C 1
ATOM 2568 O O . ARG B 1 166 ? -13.992 -11.609 -8.461 1 97.94 166 ARG B O 1
ATOM 2575 N N . ASP B 1 167 ? -14.5 -13.75 -8.125 1 98.81 167 ASP B N 1
ATOM 2576 C CA . ASP B 1 167 ? -14.086 -14.125 -9.477 1 98.81 167 ASP B CA 1
ATOM 2577 C C . ASP B 1 167 ? -14.859 -13.328 -10.523 1 98.81 167 ASP B C 1
ATOM 2579 O O . ASP B 1 167 ? -16.016 -12.977 -10.312 1 98.81 167 ASP B O 1
ATOM 2583 N N . VAL B 1 168 ? -14.219 -13.055 -11.633 1 98.75 168 VAL B N 1
ATOM 2584 C CA . VAL B 1 168 ? -14.805 -12.344 -12.766 1 98.75 168 VAL B CA 1
ATOM 2585 C C . VAL B 1 168 ? -14.875 -13.273 -13.977 1 98.75 168 VAL B C 1
ATOM 2587 O O . VAL B 1 168 ? -13.836 -13.695 -14.5 1 98.75 168 VAL B O 1
ATOM 2590 N N . PRO B 1 169 ? -16.062 -13.586 -14.445 1 98.31 169 PRO B N 1
ATOM 2591 C CA . PRO B 1 169 ? -16.172 -14.453 -15.625 1 98.31 169 PRO B CA 1
ATOM 2592 C C . PRO B 1 169 ? -15.516 -13.844 -16.859 1 98.31 169 PRO B C 1
ATOM 2594 O O . PRO B 1 169 ? -15.336 -12.633 -16.938 1 98.31 169 PRO B O 1
ATOM 2597 N N . ALA B 1 170 ? -15.242 -14.742 -17.828 1 98.44 170 ALA B N 1
ATOM 2598 C CA . ALA B 1 170 ? -14.664 -14.305 -19.094 1 98.44 170 ALA B CA 1
ATOM 2599 C C . ALA B 1 170 ? -15.547 -13.266 -19.766 1 98.44 170 ALA B C 1
ATOM 2601 O O . ALA B 1 170 ? -16.781 -13.359 -19.734 1 98.44 170 ALA B O 1
ATOM 2602 N N . ASN B 1 171 ? -14.906 -12.266 -20.344 1 98.06 171 ASN B N 1
ATOM 2603 C CA . ASN B 1 171 ? -15.539 -11.234 -21.156 1 98.06 171 ASN B CA 1
ATOM 2604 C C . ASN B 1 171 ? -16.578 -10.438 -20.359 1 98.06 171 ASN B C 1
ATOM 2606 O O . ASN B 1 171 ? -17.547 -9.945 -20.922 1 98.06 171 ASN B O 1
ATOM 2610 N N . THR B 1 172 ? -16.406 -10.367 -19.094 1 97.94 172 THR B N 1
ATOM 2611 C CA . THR B 1 172 ? -17.266 -9.594 -18.203 1 97.94 172 THR B CA 1
ATOM 2612 C C . THR B 1 172 ? -16.562 -8.312 -17.75 1 97.94 172 THR B C 1
ATOM 2614 O O . THR B 1 172 ? -15.359 -8.328 -17.5 1 97.94 172 THR B O 1
ATOM 2617 N N . THR B 1 173 ? -17.312 -7.246 -17.672 1 98.5 173 THR B N 1
ATOM 2618 C CA . THR B 1 173 ? -16.797 -5.988 -17.141 1 98.5 173 THR B CA 1
ATOM 2619 C C . THR B 1 173 ? -17.281 -5.758 -15.711 1 98.5 173 THR B C 1
ATOM 2621 O O . THR B 1 173 ? -18.484 -5.832 -15.445 1 98.5 173 THR B O 1
ATOM 2624 N N . VAL B 1 174 ? -16.359 -5.523 -14.781 1 98.56 174 VAL B N 1
ATOM 2625 C CA . VAL B 1 174 ? -16.75 -5.227 -13.406 1 98.56 174 VAL B CA 1
ATOM 2626 C C . VAL B 1 1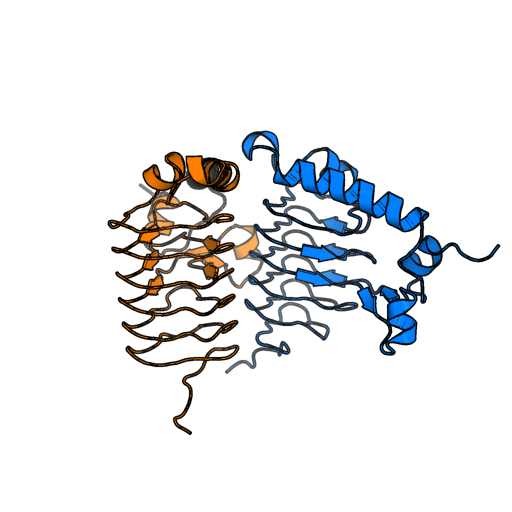74 ? -16.203 -3.855 -13.008 1 98.56 174 VAL B C 1
ATOM 2628 O O . VAL B 1 174 ? -15.156 -3.428 -13.484 1 98.56 174 VAL B O 1
ATOM 2631 N N . ILE B 1 175 ? -16.938 -3.105 -12.164 1 97.94 175 ILE B N 1
ATOM 2632 C CA . ILE B 1 175 ? -16.547 -1.792 -11.664 1 97.94 175 ILE B CA 1
ATOM 2633 C C . ILE B 1 175 ? -16.953 -1.655 -10.203 1 97.94 175 ILE B C 1
ATOM 2635 O O . ILE B 1 175 ? -17.766 -2.439 -9.695 1 97.94 175 ILE B O 1
ATOM 2639 N N . GLY B 1 176 ? -16.219 -0.739 -9.523 1 96.81 176 GLY B N 1
ATOM 2640 C CA . GLY B 1 176 ? -16.703 -0.345 -8.203 1 96.81 176 GLY B CA 1
ATOM 2641 C C . GLY B 1 176 ? -15.93 -0.984 -7.07 1 96.81 176 GLY B C 1
ATOM 2642 O O . GLY B 1 176 ? -14.992 -1.746 -7.305 1 96.81 176 GLY B O 1
ATOM 2643 N N . ASN B 1 177 ? -16.328 -0.695 -5.809 1 97.25 177 ASN B N 1
ATOM 2644 C CA . ASN B 1 177 ? -15.742 -1.152 -4.555 1 97.25 177 ASN B CA 1
ATOM 2645 C C . ASN B 1 177 ? -16.812 -1.493 -3.523 1 97.25 177 ASN B C 1
ATOM 2647 O O . ASN B 1 177 ? -17.359 -0.603 -2.865 1 97.25 177 ASN B O 1
ATOM 2651 N N . PRO B 1 178 ? -17.062 -2.732 -3.451 1 96.06 178 PRO B N 1
ATOM 2652 C CA . PRO B 1 178 ? -16.531 -3.895 -4.168 1 96.06 178 PRO B CA 1
ATOM 2653 C C . PRO B 1 178 ? -16.984 -3.949 -5.625 1 96.06 178 PRO B C 1
ATOM 2655 O O . PRO B 1 178 ? -18.016 -3.377 -5.973 1 96.06 178 PRO B O 1
ATOM 2658 N N . ALA B 1 179 ? -16.141 -4.625 -6.375 1 96.94 179 ALA B N 1
ATOM 2659 C CA . ALA B 1 179 ? -16.422 -4.699 -7.809 1 96.94 179 ALA B CA 1
ATOM 2660 C C . ALA B 1 179 ? -17.656 -5.543 -8.086 1 96.94 179 ALA B C 1
ATOM 2662 O O . ALA B 1 179 ? -17.844 -6.602 -7.484 1 96.94 179 ALA B O 1
ATOM 2663 N N . ARG B 1 180 ? -18.453 -5.07 -8.984 1 96.06 180 ARG B N 1
ATOM 2664 C CA . ARG B 1 180 ? -19.641 -5.762 -9.461 1 96.06 180 ARG B CA 1
ATOM 2665 C C . ARG B 1 180 ? -19.75 -5.684 -10.977 1 96.06 180 ARG B C 1
ATOM 2667 O O . ARG B 1 180 ? -19.25 -4.734 -11.594 1 96.06 180 ARG B O 1
ATOM 2674 N N . ALA B 1 181 ? -20.438 -6.707 -11.508 1 96.25 181 ALA B N 1
ATOM 2675 C CA . ALA B 1 181 ? -20.641 -6.73 -12.961 1 96.25 181 ALA B CA 1
ATOM 2676 C C . ALA B 1 181 ? -21.5 -5.559 -13.406 1 96.25 181 ALA B C 1
ATOM 2678 O O . ALA B 1 181 ? -22.469 -5.203 -12.742 1 96.25 181 ALA B O 1
ATOM 2679 N N . VAL B 1 182 ? -21.078 -4.914 -14.508 1 91.75 182 VAL B N 1
ATOM 2680 C CA . VAL B 1 182 ? -21.891 -3.842 -15.086 1 91.75 182 VAL B CA 1
ATOM 2681 C C . VAL B 1 182 ? -23.109 -4.43 -15.773 1 91.75 182 VAL B C 1
ATOM 2683 O O . VAL B 1 182 ? -23.031 -5.457 -16.453 1 91.75 182 VAL B O 1
ATOM 2686 N N . THR B 1 183 ? -24.281 -4.082 -15.289 1 71.62 183 THR B N 1
ATOM 2687 C CA . THR B 1 183 ? -25.5 -4.5 -15.969 1 71.62 183 THR B CA 1
ATOM 2688 C C . THR B 1 183 ? -25.609 -3.818 -17.328 1 71.62 183 THR B C 1
ATOM 2690 O O . THR B 1 183 ? -25.375 -2.615 -17.453 1 71.62 183 THR B O 1
ATOM 2693 N N . PRO B 1 184 ? -25.766 -4.551 -18.469 1 63.94 184 PRO B N 1
ATOM 2694 C CA . PRO B 1 184 ? -26.125 -3.873 -19.719 1 63.94 184 PRO B CA 1
ATOM 2695 C C . PRO B 1 184 ? -27.188 -2.799 -19.516 1 63.94 184 PRO B C 1
ATOM 2697 O O . PRO B 1 184 ? -28.109 -2.965 -18.703 1 63.94 184 PRO B O 1
ATOM 2700 N N . ARG B 1 185 ? -26.688 -1.547 -19.656 1 43.28 185 ARG B N 1
ATOM 2701 C CA . ARG B 1 185 ? -27.797 -0.608 -19.719 1 43.28 185 ARG B CA 1
ATOM 2702 C C . ARG B 1 185 ? -28.828 -1.06 -20.75 1 43.28 185 ARG B C 1
ATOM 2704 O O . ARG B 1 185 ? -28.484 -1.706 -21.75 1 43.28 185 ARG B O 1
#

pLDDT: mean 96.72, std 6.63, range [36.06, 99.0]

Foldseek 3Di:
DPQDLLRCLAVQHKHACPHPVLVVLQVLQVVLLCCLQVDDDVQQDQHRPSLCVQACEDADQEGAEPNEEERRSNLEYEYANEYHYYQEYEDPSHHEHAEHQEYEEYNEYEEQKDFDPDPVRVVRRIIGGAYEYEYANEYEAANEYEYHNEYEEHCEYEYHNEYDDHYHYHVFYWYDVPTDTDPDD/DPDDLLRCLAVQHKHACPHPVNVVLQVLQVVLLCCLQPDDDVQQDQHRPSLCVQACEDADQEGADPNEEERRSNLEYEYANEYHDYQEYEDPSHHEHAEHQEYEEYNEYEEQKDFDPDPVRVVRRIIGGAYEYEYANEYEAANEYEYHNEYEEDCEYEYHNEYDDHHHYHNFYWYDDPTDTDDDD

Organism: Mesorhizobium plurifarium (NCBI:txid69974)

Nearest PDB structures (foldseek):
  2ic7-assembly1_B  TM=9.605E-01  e=5.886E-18  Geobacillus kaustophilus
  5u2k-assembly1_A  TM=9.629E-01  e=6.005E-16  Staphylococcus aureus subsp. aureus COL
  3srt-assembly2_B  TM=9.589E-01  e=1.145E-15  Clostridioides difficile 630
  3ect-assembly1_A  TM=9.567E-01  e=9.326E-15  Vibrio cholerae
  1kqa-assembly1_A  TM=9.431E-01  e=8.459E-14  Escherichia coli